Protein AF-A0A7W4Z0U2-F1 (afdb_monomer)

Solvent-accessible surface area (backbone atoms only — not comparable to full-atom values): 12894 Å² total; per-residue (Å²): 140,82,88,82,88,81,85,85,82,91,82,83,90,83,85,87,86,86,86,85,90,79,89,82,87,83,89,81,83,83,82,85,80,88,77,91,76,93,74,90,81,86,89,73,85,78,77,80,67,80,80,73,76,71,69,75,75,52,52,87,56,80,33,66,82,53,43,54,68,68,53,54,27,62,58,46,75,38,64,65,77,44,76,51,72,42,37,60,92,40,91,39,90,46,92,86,80,55,75,50,90,31,64,28,36,34,33,39,37,29,22,90,83,59,28,33,42,39,41,38,36,47,59,56,79,37,52,68,72,54,40,50,50,51,46,72,63,55,47,82,94,32,48,79,49,94,73,88,62,89,83,44,81,33,68,40,33,27,38,38,72,49,89,65,29,20,37,39,38,38,40,34,22,43,79,41,41,40,37,36,29,35,33,34,35,62,29,74,65,85,55,64,69,51,36,45,56,41,39,51,46,50,50,56,26,42,63,94

Mean predicted aligned error: 14.4 Å

Structure (mmCIF, N/CA/C/O backbone):
data_AF-A0A7W4Z0U2-F1
#
_entry.id   AF-A0A7W4Z0U2-F1
#
loop_
_atom_site.group_PDB
_atom_site.id
_atom_site.type_symbol
_atom_site.label_atom_id
_atom_site.label_alt_id
_atom_site.label_comp_id
_atom_site.label_asym_id
_atom_site.label_entity_id
_atom_site.label_seq_id
_atom_site.pdbx_PDB_ins_code
_atom_site.Cartn_x
_atom_site.Cartn_y
_atom_site.Cartn_z
_atom_site.occupancy
_atom_site.B_iso_or_equiv
_atom_site.auth_seq_id
_atom_site.auth_comp_id
_atom_site.auth_asym_id
_atom_site.auth_atom_id
_atom_site.pdbx_PDB_model_num
ATOM 1 N N . MET A 1 1 ? 42.155 4.904 -16.611 1.00 52.50 1 MET A N 1
ATOM 2 C CA . MET A 1 1 ? 43.318 4.941 -15.689 1.00 52.50 1 MET A CA 1
ATOM 3 C C . MET A 1 1 ? 42.875 5.775 -14.490 1.00 52.50 1 MET A C 1
ATOM 5 O O . MET A 1 1 ? 42.468 6.894 -14.726 1.00 52.50 1 MET A O 1
ATOM 9 N N . LEU A 1 2 ? 42.777 5.330 -13.238 1.00 44.62 2 LEU A N 1
ATOM 10 C CA . LEU A 1 2 ? 43.423 4.241 -12.516 1.00 44.62 2 LEU A CA 1
ATOM 11 C C . LEU A 1 2 ? 42.421 3.436 -11.671 1.00 44.62 2 LEU A C 1
ATOM 13 O O . LEU A 1 2 ? 41.470 3.971 -11.112 1.00 44.62 2 LEU A O 1
ATOM 17 N N . SER A 1 3 ? 42.730 2.147 -11.571 1.00 52.19 3 SER A N 1
ATOM 18 C CA . SER A 1 3 ? 42.162 1.140 -10.679 1.00 52.19 3 SER A CA 1
ATOM 19 C C . SER A 1 3 ? 42.485 1.426 -9.209 1.00 52.19 3 SER A C 1
ATOM 21 O O . SER A 1 3 ? 43.617 1.805 -8.897 1.00 52.19 3 SER A O 1
ATOM 23 N N . ARG A 1 4 ? 41.532 1.163 -8.306 1.00 59.16 4 ARG A N 1
ATOM 24 C CA . ARG A 1 4 ? 41.823 0.811 -6.908 1.00 59.16 4 ARG A CA 1
ATOM 25 C C . ARG A 1 4 ? 40.904 -0.311 -6.437 1.00 59.16 4 ARG A C 1
ATOM 27 O O . ARG A 1 4 ? 39.874 -0.084 -5.815 1.00 59.16 4 ARG A O 1
ATOM 34 N N . SER A 1 5 ? 41.340 -1.531 -6.723 1.00 53.88 5 SER A N 1
ATOM 35 C CA . SER A 1 5 ? 40.927 -2.748 -6.033 1.00 53.88 5 SER A CA 1
ATOM 36 C C . SER A 1 5 ? 41.282 -2.660 -4.545 1.00 53.88 5 SER A C 1
ATOM 38 O O . SER A 1 5 ? 42.436 -2.408 -4.195 1.00 53.88 5 SER A O 1
ATOM 40 N N . ARG A 1 6 ? 40.315 -2.924 -3.664 1.00 66.06 6 ARG A N 1
ATOM 41 C CA . ARG A 1 6 ? 40.573 -3.322 -2.275 1.00 66.06 6 ARG A CA 1
ATOM 42 C C . ARG A 1 6 ? 39.799 -4.601 -1.994 1.00 66.06 6 ARG A C 1
ATOM 44 O O . ARG A 1 6 ? 38.577 -4.598 -1.944 1.00 66.06 6 ARG A O 1
ATOM 51 N N . ALA A 1 7 ? 40.556 -5.683 -1.888 1.00 55.16 7 ALA A N 1
ATOM 52 C CA . ALA A 1 7 ? 40.118 -6.971 -1.384 1.00 55.16 7 ALA A CA 1
ATOM 53 C C . ALA A 1 7 ? 40.405 -7.069 0.122 1.00 55.16 7 ALA A C 1
ATOM 55 O O . ALA A 1 7 ? 41.247 -6.317 0.621 1.00 55.16 7 ALA A O 1
ATOM 56 N N . LEU A 1 8 ? 39.782 -8.087 0.734 1.00 54.69 8 LEU A N 1
ATOM 57 C CA . LEU A 1 8 ? 40.028 -8.757 2.030 1.00 54.69 8 LEU A CA 1
ATOM 58 C C . LEU A 1 8 ? 38.928 -8.521 3.085 1.00 54.69 8 LEU A C 1
ATOM 60 O O . LEU A 1 8 ? 38.406 -7.410 3.141 1.00 54.69 8 LEU A O 1
ATOM 64 N N . PRO A 1 9 ? 38.669 -9.477 4.009 1.00 52.56 9 PRO A N 1
ATOM 65 C CA . PRO A 1 9 ? 39.023 -10.907 4.042 1.00 52.56 9 PRO A CA 1
ATOM 66 C C . PRO A 1 9 ? 37.840 -11.848 4.386 1.00 52.56 9 PRO A C 1
ATOM 68 O O . PRO A 1 9 ? 36.753 -11.430 4.771 1.00 52.56 9 PRO A O 1
ATOM 71 N N . ALA A 1 10 ? 38.105 -13.151 4.249 1.00 49.03 10 ALA A N 1
ATOM 72 C CA . ALA A 1 10 ? 37.271 -14.269 4.678 1.00 49.03 10 ALA A CA 1
ATOM 73 C C . ALA A 1 10 ? 37.090 -14.333 6.209 1.00 49.03 10 ALA A C 1
ATOM 75 O O . ALA A 1 10 ? 38.054 -14.139 6.949 1.00 49.03 10 ALA A O 1
ATOM 76 N N . ALA A 1 11 ? 35.886 -14.693 6.667 1.00 48.44 11 ALA A N 1
ATOM 77 C CA . ALA A 1 11 ? 35.600 -15.102 8.045 1.00 48.44 11 ALA A CA 1
ATOM 78 C C . ALA A 1 11 ? 34.578 -16.260 8.016 1.00 48.44 11 ALA A C 1
ATOM 80 O O . ALA A 1 11 ? 33.528 -16.126 7.400 1.00 48.44 11 ALA A O 1
ATOM 81 N N . VAL A 1 12 ? 34.995 -17.488 8.343 1.00 54.25 12 VAL A N 1
ATOM 82 C CA . VAL A 1 12 ? 34.953 -18.174 9.658 1.00 54.25 12 VAL A CA 1
ATOM 83 C C . VAL A 1 12 ? 33.708 -19.065 9.797 1.00 54.25 12 VAL A C 1
ATOM 85 O O . VAL A 1 12 ? 32.573 -18.621 9.681 1.00 54.25 12 VAL A O 1
ATOM 88 N N . LEU A 1 13 ? 33.996 -20.351 10.036 1.00 50.78 13 LEU A N 1
ATOM 89 C CA . LEU A 1 13 ? 33.094 -21.458 10.349 1.00 50.78 13 LEU A CA 1
ATOM 90 C C . LEU A 1 13 ? 32.162 -21.153 11.534 1.00 50.78 13 LEU A C 1
ATOM 92 O O . LEU A 1 13 ? 32.636 -20.692 12.570 1.00 50.78 13 LEU A O 1
ATOM 96 N N . MET A 1 14 ? 30.909 -21.613 11.459 1.00 51.25 14 MET A N 1
ATOM 97 C CA . MET A 1 14 ? 30.154 -22.021 12.648 1.00 51.25 14 MET A CA 1
ATOM 98 C C . MET A 1 14 ? 29.388 -23.322 12.415 1.00 51.25 14 MET A C 1
ATOM 100 O O . MET A 1 14 ? 28.874 -23.600 11.334 1.00 51.25 14 MET A O 1
ATOM 104 N N . ALA A 1 15 ? 29.426 -24.135 13.464 1.00 52.28 15 ALA A N 1
ATOM 105 C CA . ALA A 1 15 ? 29.089 -25.541 13.532 1.00 52.28 15 ALA A CA 1
ATOM 106 C C . ALA A 1 15 ? 27.576 -25.800 13.537 1.00 52.28 15 ALA A C 1
ATOM 108 O O . ALA A 1 15 ? 26.823 -25.131 14.240 1.00 52.28 15 ALA A O 1
ATOM 109 N N . ALA A 1 16 ? 27.158 -26.836 12.809 1.00 56.88 16 ALA A N 1
ATOM 110 C CA . ALA A 1 16 ? 25.818 -27.400 12.881 1.00 56.88 16 ALA A CA 1
ATOM 111 C C . ALA A 1 16 ? 25.773 -28.498 13.958 1.00 56.88 16 ALA A C 1
ATOM 113 O O . ALA A 1 16 ? 26.435 -29.528 13.829 1.00 56.88 16 ALA A O 1
ATOM 114 N N . LEU A 1 17 ? 24.979 -28.278 15.007 1.00 60.72 17 LEU A N 1
ATOM 115 C CA . LEU A 1 17 ? 24.538 -29.308 15.946 1.00 60.72 17 LEU A CA 1
ATOM 116 C C . LEU A 1 17 ? 23.137 -29.764 15.525 1.00 60.72 17 LEU A C 1
ATOM 118 O O . LEU A 1 17 ? 22.175 -29.004 15.594 1.00 60.72 17 LEU A O 1
ATOM 122 N N . LEU A 1 18 ? 23.053 -31.008 15.057 1.00 62.78 18 LEU A N 1
ATOM 123 C CA . LEU A 1 18 ? 21.820 -31.737 14.777 1.00 62.78 18 LEU A CA 1
ATOM 124 C C . LEU A 1 18 ? 21.438 -32.551 16.014 1.00 62.78 18 LEU A C 1
ATOM 126 O O . LEU A 1 18 ? 22.236 -33.354 16.493 1.00 62.78 18 LEU A O 1
ATOM 130 N N . GLY A 1 19 ? 20.204 -32.390 16.484 1.00 55.12 19 GLY A N 1
ATOM 131 C CA . GLY A 1 19 ? 19.614 -33.291 17.467 1.00 55.12 19 GLY A CA 1
ATOM 132 C C . GLY A 1 19 ? 18.323 -32.740 18.054 1.00 55.12 19 GLY A C 1
ATOM 133 O O . GLY A 1 19 ? 18.366 -31.833 18.873 1.00 55.12 19 GLY A O 1
ATOM 134 N N . LEU A 1 20 ? 17.184 -33.272 17.610 1.00 57.00 20 LEU A N 1
ATOM 135 C CA . LEU A 1 20 ? 16.266 -34.098 18.407 1.00 57.00 20 LEU A CA 1
ATOM 136 C C . LEU A 1 20 ? 14.918 -34.200 17.673 1.00 57.00 20 LEU A C 1
ATOM 138 O O . LEU A 1 20 ? 14.129 -33.263 17.614 1.00 57.00 20 LEU A O 1
ATOM 142 N N . SER A 1 21 ? 14.670 -35.382 17.119 1.00 57.31 21 SER A N 1
ATOM 143 C CA . SER A 1 21 ? 13.367 -35.873 16.682 1.00 57.31 21 SER A CA 1
ATOM 144 C C . SER A 1 21 ? 12.620 -36.443 17.892 1.00 57.31 21 SER A C 1
ATOM 146 O O . SER A 1 21 ? 13.056 -37.453 18.447 1.00 57.31 21 SER A O 1
ATOM 148 N N . GLY A 1 22 ? 11.510 -35.826 18.292 1.00 55.88 22 GLY A N 1
ATOM 149 C CA . GLY A 1 22 ? 10.580 -36.374 19.280 1.00 55.88 22 GLY A CA 1
ATOM 150 C C . GLY A 1 22 ? 9.166 -36.388 18.711 1.00 55.88 22 GLY A C 1
ATOM 151 O O . GLY A 1 22 ? 8.523 -35.347 18.660 1.00 55.88 22 GLY A O 1
ATOM 152 N N . CYS A 1 23 ? 8.707 -37.556 18.254 1.00 66.19 23 CYS A N 1
ATOM 153 C CA . CYS A 1 23 ? 7.291 -37.831 18.012 1.00 66.19 23 CYS A CA 1
ATOM 154 C C . CYS A 1 23 ? 6.680 -38.284 19.341 1.00 66.19 23 CYS A C 1
ATOM 156 O O . CYS A 1 23 ? 7.064 -39.332 19.858 1.00 66.19 23 CYS A O 1
ATOM 158 N N . GLY A 1 24 ? 5.785 -37.470 19.895 1.00 55.59 24 GLY A N 1
ATOM 159 C CA . GLY A 1 24 ? 4.863 -37.864 20.955 1.00 55.59 24 GLY A CA 1
ATOM 160 C C . GLY A 1 24 ? 3.491 -38.053 20.329 1.00 55.59 24 GLY A C 1
ATOM 161 O O . GLY A 1 24 ? 2.866 -37.078 19.920 1.00 55.59 24 GLY A O 1
ATOM 162 N N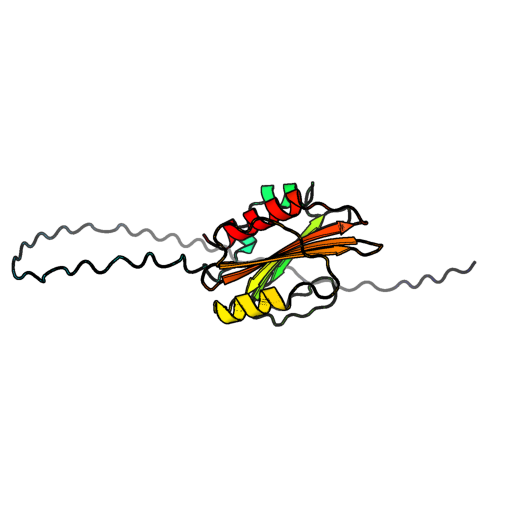 . ASP A 1 25 ? 3.114 -39.316 20.183 1.00 60.91 25 ASP A N 1
ATOM 163 C CA . ASP A 1 25 ? 1.797 -39.807 19.796 1.00 60.91 25 ASP A CA 1
ATOM 164 C C . ASP A 1 25 ? 0.977 -39.878 21.090 1.00 60.91 25 ASP A C 1
ATOM 166 O O . ASP A 1 25 ? 1.393 -40.586 22.004 1.00 60.91 25 ASP A O 1
ATOM 170 N N . ASP A 1 26 ? -0.128 -39.142 21.203 1.00 57.25 26 ASP A N 1
ATOM 171 C CA . ASP A 1 26 ? -1.118 -39.431 22.241 1.00 57.25 26 ASP A CA 1
ATOM 172 C C . ASP A 1 26 ? -2.532 -39.245 21.691 1.00 57.25 26 ASP A C 1
ATOM 174 O O . ASP A 1 26 ? -2.966 -38.176 21.254 1.00 57.25 26 ASP A O 1
ATOM 178 N N . THR A 1 27 ? -3.187 -40.397 21.666 1.00 57.00 27 THR A N 1
ATOM 179 C CA . THR A 1 27 ? -4.564 -40.683 21.307 1.00 57.00 27 THR A CA 1
ATOM 180 C C . THR A 1 27 ? -5.431 -40.409 22.526 1.00 57.00 27 THR A C 1
ATOM 182 O O . THR A 1 27 ? -5.180 -40.998 23.569 1.00 57.00 27 THR A O 1
ATOM 185 N N . ASP A 1 28 ? -6.494 -39.619 22.380 1.00 51.75 28 ASP A N 1
ATOM 186 C CA . ASP A 1 28 ? -7.630 -39.697 23.300 1.00 51.75 28 ASP A CA 1
ATOM 187 C C . ASP A 1 28 ? -8.948 -39.455 22.552 1.00 51.75 28 ASP A C 1
ATOM 189 O O . ASP A 1 28 ? -9.202 -38.394 21.975 1.00 51.75 28 ASP A O 1
ATOM 193 N N . GLU A 1 29 ? -9.777 -40.500 22.541 1.00 61.41 29 GLU A N 1
ATOM 194 C CA . GLU A 1 29 ? -11.162 -40.489 22.078 1.00 61.41 29 GLU A CA 1
ATOM 195 C C . GLU A 1 29 ? -12.043 -39.645 23.016 1.00 61.41 29 GLU A C 1
ATOM 197 O O . GLU A 1 29 ? -12.032 -39.853 24.234 1.00 61.41 29 GLU A O 1
ATOM 202 N N . PRO A 1 30 ? -12.917 -38.768 22.494 1.00 56.81 30 PRO A N 1
ATOM 203 C CA . PRO A 1 30 ? -13.964 -38.178 23.309 1.00 56.81 30 PRO A CA 1
ATOM 204 C C . PRO A 1 30 ? -15.084 -39.198 23.567 1.00 56.81 30 PRO A C 1
ATOM 206 O O . PRO A 1 30 ? -15.867 -39.557 22.684 1.00 56.81 30 PRO A O 1
ATOM 209 N N . THR A 1 31 ? -15.202 -39.617 24.829 1.00 49.59 31 THR A N 1
ATOM 210 C CA . THR A 1 31 ? -16.376 -40.331 25.344 1.00 49.59 31 THR A CA 1
ATOM 211 C C . THR A 1 31 ? -17.605 -39.428 25.233 1.00 49.59 31 THR A C 1
ATOM 213 O O . THR A 1 31 ? -17.694 -38.376 25.865 1.00 49.59 31 THR A O 1
ATOM 216 N N . THR A 1 32 ? -18.567 -39.853 24.415 1.00 51.41 32 THR A N 1
ATOM 217 C CA . THR A 1 32 ? -19.867 -39.198 24.261 1.00 51.41 32 THR A CA 1
ATOM 218 C C . THR A 1 32 ? -20.795 -39.666 25.380 1.00 51.41 32 THR A C 1
ATOM 220 O O . THR A 1 32 ? -21.313 -40.780 25.328 1.00 51.41 32 THR A O 1
ATOM 223 N N . THR A 1 33 ? -21.033 -38.817 26.379 1.00 50.28 33 THR A N 1
ATOM 224 C CA . THR A 1 33 ? -22.094 -39.037 27.372 1.00 50.28 33 THR A CA 1
ATOM 225 C C . THR A 1 33 ? -23.274 -38.137 27.033 1.00 50.28 33 THR A C 1
ATOM 227 O O . THR A 1 33 ? -23.248 -36.931 27.271 1.00 50.28 33 THR A O 1
ATOM 230 N N . ALA A 1 34 ? -24.313 -38.741 26.460 1.00 56.03 34 ALA A N 1
ATOM 231 C CA . ALA A 1 34 ? -25.637 -38.148 26.379 1.00 56.03 34 ALA A CA 1
ATOM 232 C C . ALA A 1 34 ? -26.224 -38.028 27.793 1.00 56.03 34 ALA A C 1
ATOM 234 O O . ALA A 1 34 ? -26.225 -38.998 28.551 1.00 56.03 34 ALA A O 1
ATOM 235 N N . SER A 1 35 ? -26.745 -36.851 28.131 1.00 54.34 35 SER A N 1
ATOM 236 C CA . SER A 1 35 ? -27.618 -36.675 29.287 1.00 54.34 35 SER A CA 1
ATOM 237 C C . SER A 1 35 ? -28.743 -35.722 28.906 1.00 54.34 35 SER A C 1
ATOM 239 O O . SER A 1 35 ? -28.573 -34.505 28.880 1.00 54.34 35 SER A O 1
ATOM 241 N N . ASP A 1 36 ? -29.897 -36.312 28.605 1.00 50.38 36 ASP A N 1
ATOM 242 C CA . ASP A 1 36 ? -31.184 -35.632 28.589 1.00 50.38 36 ASP A CA 1
ATOM 243 C C . ASP A 1 36 ? -31.502 -35.087 29.988 1.00 50.38 36 ASP A C 1
ATOM 245 O O . ASP A 1 36 ? -31.435 -35.799 30.994 1.00 50.38 36 ASP A O 1
ATOM 249 N N . SER A 1 37 ? -31.895 -33.819 30.062 1.00 54.47 37 SER A N 1
ATOM 250 C CA . SER A 1 37 ? -32.723 -33.305 31.153 1.00 54.47 37 SER A CA 1
ATOM 251 C C . SER A 1 37 ? -33.544 -32.128 30.659 1.00 54.47 37 SER A C 1
ATOM 253 O O . SER A 1 37 ? -33.062 -31.010 30.497 1.00 54.47 37 SER A O 1
ATOM 255 N N . ALA A 1 38 ? -34.818 -32.423 30.422 1.00 52.59 38 ALA A N 1
ATOM 256 C CA . ALA A 1 38 ? -35.867 -31.439 30.276 1.00 52.59 38 ALA A CA 1
ATOM 257 C C . ALA A 1 38 ? -36.090 -30.725 31.618 1.00 52.59 38 ALA A C 1
ATOM 259 O O . ALA A 1 38 ? -36.420 -31.350 32.624 1.00 52.59 38 ALA A O 1
ATOM 260 N N . GLY A 1 39 ? -35.952 -29.403 31.603 1.00 43.56 39 GLY A N 1
ATOM 261 C CA . GLY A 1 39 ? -36.374 -28.511 32.673 1.00 43.56 39 GLY A CA 1
ATOM 262 C C . GLY A 1 39 ? -36.910 -27.229 32.054 1.00 43.56 39 GLY A C 1
ATOM 263 O O . GLY A 1 39 ? -36.143 -26.350 31.679 1.00 43.56 39 GLY A O 1
ATOM 264 N N . ALA A 1 40 ? -38.229 -27.145 31.898 1.00 52.41 40 ALA A N 1
ATOM 265 C CA . ALA A 1 40 ? -38.905 -25.882 31.638 1.00 52.41 40 ALA A CA 1
ATOM 266 C C . ALA A 1 40 ? -38.753 -24.974 32.864 1.00 52.41 40 ALA A C 1
ATOM 268 O O . ALA A 1 40 ? -38.885 -25.485 33.976 1.00 52.41 40 ALA A O 1
ATOM 269 N N . THR A 1 41 ? -38.521 -23.670 32.665 1.00 50.00 41 THR A N 1
ATOM 270 C CA . THR A 1 41 ? -39.189 -22.537 33.348 1.00 50.00 41 THR A CA 1
ATOM 271 C C . THR A 1 41 ? -38.560 -21.198 32.903 1.00 50.00 41 THR A C 1
ATOM 273 O O . THR A 1 41 ? -37.343 -21.058 32.860 1.00 50.00 41 THR A O 1
ATOM 276 N N . ASP A 1 42 ? -39.451 -20.248 32.605 1.00 43.72 42 ASP A N 1
ATOM 277 C CA . ASP A 1 42 ? -39.317 -18.788 32.475 1.00 43.72 42 ASP A CA 1
ATOM 278 C C . ASP A 1 42 ? -38.695 -18.127 31.225 1.00 43.72 42 ASP A C 1
ATOM 280 O O . ASP A 1 42 ? -37.503 -18.171 30.934 1.00 43.72 42 ASP A O 1
ATOM 284 N N . SER A 1 43 ? -39.580 -17.406 30.526 1.00 55.16 43 SER A N 1
ATOM 285 C CA . SER A 1 43 ? -39.319 -16.462 29.439 1.00 55.16 43 SER A CA 1
ATOM 286 C C . SER A 1 43 ? -38.564 -15.213 29.904 1.00 55.16 43 SER A C 1
ATOM 288 O O . SER A 1 43 ? -38.997 -14.554 30.851 1.00 55.16 43 SER A O 1
ATOM 290 N N . PRO A 1 44 ? -37.600 -14.734 29.103 1.00 47.72 44 PRO A N 1
ATOM 291 C CA . PRO A 1 44 ? -37.364 -13.314 28.933 1.00 47.72 44 PRO A CA 1
ATOM 292 C C . PRO A 1 44 ? -37.816 -12.873 27.537 1.00 47.72 44 PRO A C 1
ATOM 294 O O . PRO A 1 44 ? -37.493 -13.481 26.518 1.00 47.72 44 PRO A O 1
ATOM 297 N N . THR A 1 45 ? -38.574 -11.782 27.500 1.00 50.16 45 THR A N 1
ATOM 298 C CA . THR A 1 45 ? -38.901 -11.018 26.297 1.00 50.16 45 THR A CA 1
ATOM 299 C C . THR A 1 45 ? -37.607 -10.692 25.551 1.00 50.16 45 THR A C 1
ATOM 301 O O . THR A 1 45 ? -36.826 -9.847 25.990 1.00 50.16 45 THR A O 1
ATOM 304 N N . ALA A 1 46 ? -37.354 -11.381 24.439 1.00 50.88 46 ALA A N 1
ATOM 305 C CA . ALA A 1 46 ? -36.224 -11.092 23.574 1.00 50.88 46 ALA A CA 1
ATOM 306 C C . ALA A 1 46 ? -36.491 -9.767 22.849 1.00 50.88 46 ALA A C 1
ATOM 308 O O . ALA A 1 46 ? -37.108 -9.735 21.785 1.00 50.88 46 ALA A O 1
ATOM 309 N N . SER A 1 47 ? -36.034 -8.660 23.436 1.00 47.94 47 SER A N 1
ATOM 310 C CA . SER A 1 47 ? -35.726 -7.459 22.665 1.00 47.94 47 SER A CA 1
ATOM 311 C C . SER A 1 47 ? -34.647 -7.840 21.665 1.00 47.94 47 SER A C 1
ATOM 313 O O . SER A 1 47 ? -33.481 -8.003 22.021 1.00 47.94 47 SER A O 1
ATOM 315 N N . THR A 1 48 ? -35.042 -8.023 20.410 1.00 49.16 48 THR A N 1
ATOM 316 C CA . THR A 1 48 ? -34.111 -8.126 19.292 1.00 49.16 48 THR A CA 1
ATOM 317 C C . THR A 1 48 ? -33.541 -6.730 19.064 1.00 49.16 48 THR A C 1
ATOM 319 O O . THR A 1 48 ? -34.047 -5.958 18.253 1.00 49.16 48 THR A O 1
ATOM 322 N N . SER A 1 49 ? -32.523 -6.364 19.845 1.00 50.09 49 SER A N 1
ATOM 323 C CA . SER A 1 49 ? -31.628 -5.278 19.457 1.00 50.09 49 SER A CA 1
ATOM 324 C C . SER A 1 49 ? -31.123 -5.589 18.045 1.00 50.09 49 SER A C 1
ATOM 326 O O . SER A 1 49 ? -30.871 -6.765 17.757 1.00 50.09 49 SER A O 1
ATOM 328 N N . PRO A 1 50 ? -31.011 -4.597 17.145 1.00 50.47 50 PRO A N 1
ATOM 329 C CA . PRO A 1 50 ? -30.401 -4.836 15.847 1.00 50.47 50 PRO A CA 1
ATOM 330 C C . PRO A 1 50 ? -29.037 -5.464 16.109 1.00 50.47 50 PRO A C 1
ATOM 332 O O . PRO A 1 50 ? -28.253 -4.913 16.881 1.00 50.47 50 PRO A O 1
ATOM 335 N N . SER A 1 51 ? -28.796 -6.647 15.540 1.00 43.06 51 SER A N 1
ATOM 336 C CA . SER A 1 51 ? -27.454 -7.206 15.488 1.00 43.06 51 SER A CA 1
ATOM 337 C C . SER A 1 51 ? -26.575 -6.131 14.874 1.00 43.06 51 SER A C 1
ATOM 339 O O . SER A 1 51 ? -26.665 -5.860 13.678 1.00 43.06 51 SER A O 1
ATOM 341 N N . GLU A 1 52 ? -25.777 -5.476 15.712 1.00 48.91 52 GLU A N 1
ATOM 342 C CA . GLU A 1 52 ? -24.601 -4.767 15.262 1.00 48.91 52 GLU A CA 1
ATOM 343 C C . GLU A 1 52 ? -23.786 -5.834 14.545 1.00 48.91 52 GLU A C 1
ATOM 345 O O . GLU A 1 52 ? -23.214 -6.728 15.170 1.00 48.91 52 GLU A O 1
ATOM 350 N N . THR A 1 53 ? -23.848 -5.829 13.214 1.00 44.97 53 THR A N 1
ATOM 351 C CA . THR A 1 53 ? -22.894 -6.551 12.389 1.00 44.97 53 THR A CA 1
ATOM 352 C C . THR A 1 53 ? -21.552 -5.959 12.769 1.00 44.97 53 THR A C 1
ATOM 354 O O . THR A 1 53 ? -21.185 -4.897 12.269 1.00 44.97 53 THR A O 1
ATOM 357 N N . ALA A 1 54 ? -20.891 -6.578 13.749 1.00 51.59 54 ALA A N 1
ATOM 358 C CA . ALA A 1 54 ? -19.568 -6.187 14.177 1.00 51.59 54 ALA A CA 1
ATOM 359 C C . ALA A 1 54 ? -18.730 -6.125 12.905 1.00 51.59 54 ALA A C 1
ATOM 361 O O . ALA A 1 54 ? -18.639 -7.114 12.171 1.00 51.59 54 ALA A O 1
ATOM 362 N N . ALA A 1 55 ? -18.215 -4.933 12.598 1.00 53.97 55 ALA A N 1
ATOM 363 C CA . ALA A 1 55 ? -17.260 -4.788 11.518 1.00 53.97 55 ALA A CA 1
ATOM 364 C C . ALA A 1 55 ? -16.167 -5.841 11.752 1.00 53.97 55 ALA A C 1
ATOM 366 O O . ALA A 1 55 ? -15.788 -6.040 12.913 1.00 53.97 55 ALA A O 1
ATOM 367 N N . PRO A 1 56 ? -15.725 -6.563 10.709 1.00 50.16 56 PRO A N 1
ATOM 368 C CA . PRO A 1 56 ? -14.709 -7.591 10.870 1.00 50.16 56 PRO A CA 1
ATOM 369 C C . PRO A 1 56 ? -13.529 -6.965 11.613 1.00 50.16 56 PRO A C 1
ATOM 371 O O . PRO A 1 56 ? -12.908 -6.025 11.117 1.00 50.16 56 PRO A O 1
ATOM 374 N N . SER A 1 57 ? -13.282 -7.415 12.847 1.00 55.41 57 SER A N 1
ATOM 375 C CA . SER A 1 57 ? -12.118 -6.963 13.594 1.00 55.41 57 SER A CA 1
ATOM 376 C C . SER A 1 57 ? -10.932 -7.530 12.842 1.00 55.41 57 SER A C 1
ATOM 378 O O . SER A 1 57 ? -10.736 -8.746 12.861 1.00 55.41 57 SER A O 1
ATOM 380 N N . SER A 1 58 ? -10.206 -6.674 12.130 1.00 58.97 58 SER A N 1
ATOM 381 C CA . SER A 1 58 ? -9.030 -7.092 11.375 1.00 58.97 58 SER A CA 1
ATOM 382 C C . SER A 1 58 ? -8.168 -7.936 12.297 1.00 58.97 58 SER A C 1
ATOM 384 O O . SER A 1 58 ? -7.819 -7.488 13.395 1.00 58.97 58 SER A O 1
ATOM 386 N N . ALA A 1 59 ? -7.894 -9.180 11.910 1.00 60.69 59 ALA A N 1
ATOM 387 C CA . ALA A 1 59 ? -7.014 -10.032 12.678 1.00 60.69 59 ALA A CA 1
ATOM 388 C C . ALA A 1 59 ? -5.646 -9.346 12.649 1.00 60.69 59 ALA A C 1
ATOM 390 O O . ALA A 1 59 ? -4.933 -9.439 11.653 1.00 60.69 59 ALA A O 1
ATOM 391 N N . ARG A 1 60 ? -5.307 -8.597 13.711 1.00 69.94 60 ARG A N 1
ATOM 392 C CA . ARG A 1 60 ? -4.042 -7.857 13.903 1.00 69.94 60 ARG A CA 1
ATOM 393 C C . ARG A 1 60 ? -2.886 -8.834 14.074 1.00 69.94 60 ARG A C 1
ATOM 395 O O . ARG A 1 60 ? -2.283 -8.975 15.133 1.00 69.94 60 ARG A O 1
ATOM 402 N N . THR A 1 61 ? -2.685 -9.589 13.021 1.00 75.88 61 THR A N 1
ATOM 403 C CA . THR A 1 61 ? -1.895 -10.792 12.898 1.00 75.88 61 THR A CA 1
ATOM 404 C C . THR A 1 61 ? -1.019 -10.627 11.665 1.00 75.88 61 THR A C 1
ATOM 406 O O . THR A 1 61 ? -1.083 -9.617 10.960 1.00 75.88 61 THR A O 1
ATOM 409 N N . ASP A 1 62 ? -0.172 -11.614 11.416 1.00 83.31 62 ASP A N 1
ATOM 410 C CA . ASP A 1 62 ? 0.735 -11.622 10.277 1.00 83.31 62 ASP A CA 1
ATOM 411 C C . ASP A 1 62 ? -0.025 -11.817 8.947 1.00 83.31 62 ASP A C 1
ATOM 413 O O . ASP A 1 62 ? -0.087 -12.912 8.384 1.00 83.31 62 ASP A O 1
ATOM 417 N N . PHE A 1 63 ? -0.635 -10.740 8.443 1.00 90.94 63 PHE A N 1
ATOM 418 C CA . PHE A 1 63 ? -1.405 -10.745 7.195 1.00 90.94 63 PHE A CA 1
ATOM 419 C C . PHE A 1 63 ? -0.523 -10.998 5.961 1.00 90.94 63 PHE A C 1
ATOM 421 O O . PHE A 1 63 ? -1.018 -11.407 4.911 1.00 90.94 63 PHE A O 1
ATOM 428 N N . CYS A 1 64 ? 0.793 -10.800 6.073 1.00 94.25 64 CYS A N 1
ATOM 429 C CA . CYS A 1 64 ? 1.730 -11.004 4.974 1.00 94.25 64 CYS A CA 1
ATOM 430 C C . CYS A 1 64 ? 1.761 -12.465 4.512 1.00 94.25 64 CYS A C 1
ATOM 432 O O . CYS A 1 64 ? 1.850 -12.727 3.311 1.00 94.25 64 CYS A O 1
ATOM 434 N N . ALA A 1 65 ? 1.599 -13.414 5.441 1.00 94.00 65 ALA A N 1
ATOM 435 C CA . ALA A 1 65 ? 1.468 -14.835 5.123 1.00 94.00 65 ALA A CA 1
ATOM 436 C C . ALA A 1 65 ? 0.176 -15.168 4.351 1.00 94.00 65 ALA A C 1
ATOM 438 O O . ALA A 1 65 ? 0.131 -16.173 3.637 1.00 94.00 65 ALA A O 1
ATOM 439 N N . GLN A 1 66 ? -0.847 -14.315 4.462 1.00 95.50 66 GLN A N 1
ATOM 440 C CA . GLN A 1 66 ? -2.148 -14.494 3.818 1.00 95.50 66 GLN A CA 1
ATOM 441 C C . GLN A 1 66 ? -2.205 -13.914 2.403 1.00 95.50 66 GLN A C 1
ATOM 443 O O . GLN A 1 66 ? -3.132 -14.221 1.653 1.00 95.50 66 GLN A O 1
ATOM 448 N N . ILE A 1 67 ? -1.211 -13.118 1.990 1.00 96.81 67 ILE A N 1
ATOM 449 C CA . ILE A 1 67 ? -1.169 -12.564 0.635 1.00 96.81 67 ILE A CA 1
ATOM 450 C C . ILE A 1 67 ? -0.920 -13.699 -0.376 1.00 96.81 67 ILE A C 1
ATOM 452 O O . ILE A 1 67 ? 0.130 -14.355 -0.343 1.00 96.81 67 ILE A O 1
ATOM 456 N N . PRO A 1 68 ? -1.833 -13.931 -1.343 1.00 97.38 68 PRO A N 1
ATOM 457 C CA . PRO A 1 68 ? -1.667 -15.015 -2.297 1.00 97.38 68 PRO A CA 1
ATOM 458 C C . PRO A 1 68 ? -0.416 -14.827 -3.161 1.00 97.38 68 PRO A C 1
ATOM 460 O O . PRO A 1 68 ? -0.256 -13.824 -3.859 1.00 97.38 68 PRO A O 1
ATOM 463 N N . LYS A 1 69 ? 0.437 -15.856 -3.233 1.00 97.62 69 LYS A N 1
ATOM 464 C CA . LYS A 1 69 ? 1.610 -15.870 -4.131 1.00 97.62 69 LYS A CA 1
ATOM 465 C C . LYS A 1 69 ? 1.287 -15.494 -5.592 1.00 97.62 69 LYS 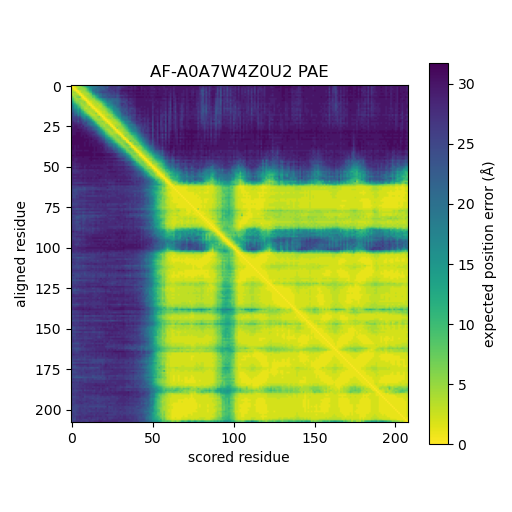A C 1
ATOM 467 O O . LYS A 1 69 ? 2.121 -14.835 -6.213 1.00 97.62 69 LYS A O 1
ATOM 472 N N . PRO A 1 70 ? 0.138 -15.890 -6.187 1.00 98.19 70 PRO A N 1
ATOM 473 C CA . PRO A 1 70 ? -0.251 -15.409 -7.513 1.00 98.19 70 PRO 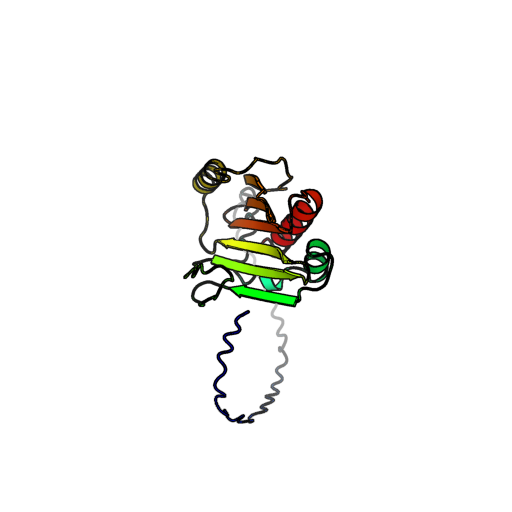A CA 1
ATOM 474 C C . PRO A 1 70 ? -0.412 -13.887 -7.598 1.00 98.19 70 PRO A C 1
ATOM 476 O O . PRO A 1 70 ? 0.020 -13.318 -8.593 1.00 98.19 70 PRO A O 1
ATOM 479 N N . ALA A 1 71 ? -0.957 -13.229 -6.570 1.00 98.31 71 ALA A N 1
ATOM 480 C CA . ALA A 1 71 ? -1.122 -11.776 -6.548 1.00 98.31 71 ALA A CA 1
ATOM 481 C C . ALA A 1 71 ? 0.236 -11.060 -6.545 1.00 98.31 71 ALA A C 1
ATOM 483 O O . ALA A 1 71 ? 0.455 -10.166 -7.361 1.00 98.31 71 ALA A O 1
ATOM 484 N N . ILE A 1 72 ? 1.186 -11.532 -5.725 1.00 98.38 72 ILE A N 1
ATOM 485 C CA . ILE A 1 72 ? 2.570 -11.023 -5.710 1.00 98.38 72 ILE A CA 1
ATOM 486 C C . ILE A 1 72 ? 3.194 -11.155 -7.104 1.00 98.38 72 ILE A C 1
ATOM 488 O O . ILE A 1 72 ? 3.730 -10.190 -7.642 1.00 98.38 72 ILE A O 1
ATOM 492 N N . ARG A 1 73 ? 3.079 -12.333 -7.736 1.00 98.00 73 ARG A N 1
ATOM 493 C CA . ARG A 1 73 ? 3.650 -12.553 -9.075 1.00 98.00 73 ARG A CA 1
ATOM 494 C C . ARG A 1 73 ? 3.019 -11.676 -10.149 1.00 98.00 73 ARG A C 1
ATOM 496 O O . ARG A 1 73 ? 3.730 -11.187 -11.023 1.00 98.00 73 ARG A O 1
ATOM 503 N N . THR A 1 74 ? 1.703 -11.484 -10.097 1.00 97.88 74 THR A N 1
ATOM 504 C CA . THR A 1 74 ? 0.983 -10.600 -11.019 1.00 97.88 74 THR A CA 1
ATOM 505 C C . THR A 1 74 ? 1.420 -9.152 -10.837 1.00 97.88 74 THR A C 1
ATOM 507 O O . THR A 1 74 ? 1.690 -8.471 -11.823 1.00 97.88 74 THR A O 1
ATOM 510 N N . ALA A 1 75 ? 1.567 -8.680 -9.599 1.00 97.69 75 ALA A N 1
ATOM 511 C CA . ALA A 1 75 ? 1.988 -7.309 -9.337 1.00 97.69 75 ALA A CA 1
ATOM 512 C C . ALA A 1 75 ? 3.455 -7.057 -9.754 1.00 97.69 75 ALA A C 1
ATOM 514 O O . ALA A 1 75 ? 3.783 -6.013 -10.323 1.00 97.69 75 ALA A O 1
ATOM 515 N N . LEU A 1 76 ? 4.317 -8.059 -9.576 1.00 97.88 76 LEU A N 1
ATOM 516 C CA . LEU A 1 76 ? 5.724 -8.025 -9.977 1.00 97.88 76 LEU A CA 1
ATOM 517 C C . LEU A 1 76 ? 5.979 -8.349 -11.459 1.00 97.88 76 LEU A C 1
ATOM 519 O O . LEU A 1 76 ? 7.107 -8.201 -11.916 1.00 97.88 76 LEU A O 1
ATOM 523 N N . TYR A 1 77 ? 4.978 -8.829 -12.210 1.00 96.69 77 TYR A N 1
ATOM 524 C CA . TYR A 1 77 ? 5.177 -9.449 -13.535 1.00 96.69 77 TYR A CA 1
ATOM 525 C C . TYR A 1 77 ? 6.269 -10.532 -13.553 1.00 96.69 77 TYR A C 1
ATOM 527 O O . TYR A 1 77 ? 6.977 -10.732 -14.541 1.00 96.69 77 TYR A O 1
ATOM 535 N N . GLY A 1 78 ? 6.394 -11.277 -12.459 1.00 95.19 78 GLY A N 1
ATOM 536 C CA . GLY A 1 78 ? 7.444 -12.272 -12.318 1.00 95.19 78 GLY A CA 1
ATOM 537 C C . GLY A 1 78 ? 7.564 -12.815 -10.906 1.00 95.19 78 GLY A C 1
ATOM 538 O O . GLY A 1 78 ? 6.737 -12.554 -10.039 1.00 95.19 78 GLY A O 1
ATOM 539 N N . ALA A 1 79 ? 8.603 -13.612 -10.679 1.00 95.81 79 ALA A N 1
ATOM 540 C CA . ALA A 1 79 ? 8.947 -14.061 -9.339 1.00 95.81 79 ALA A CA 1
ATOM 541 C C . ALA A 1 79 ? 9.671 -12.948 -8.569 1.00 95.81 79 ALA A C 1
ATOM 543 O O . ALA A 1 79 ? 10.499 -12.229 -9.136 1.00 95.81 79 ALA A O 1
ATOM 544 N N . ALA A 1 80 ? 9.392 -12.860 -7.269 1.00 96.94 80 ALA A N 1
ATOM 545 C CA . ALA A 1 80 ? 10.233 -12.110 -6.352 1.00 96.94 80 ALA A CA 1
ATOM 546 C C . ALA A 1 80 ? 11.615 -12.776 -6.275 1.00 96.94 80 ALA A C 1
ATOM 548 O O . ALA A 1 80 ? 11.715 -14.003 -6.216 1.00 96.94 80 ALA A O 1
ATOM 549 N N . ILE A 1 81 ? 12.668 -11.965 -6.302 1.00 96.56 81 ILE A N 1
ATOM 550 C CA . ILE A 1 81 ? 14.044 -12.395 -6.021 1.00 96.56 81 ILE A CA 1
ATOM 551 C C . ILE A 1 81 ? 14.483 -12.016 -4.602 1.00 96.56 81 ILE A C 1
ATOM 553 O O . ILE A 1 81 ? 15.488 -12.533 -4.124 1.00 96.56 81 ILE A O 1
ATOM 557 N N . TYR A 1 82 ? 13.723 -11.129 -3.957 1.00 93.62 82 TYR A N 1
ATOM 558 C CA . TYR A 1 82 ? 13.849 -10.760 -2.555 1.00 93.62 82 TYR A CA 1
ATOM 559 C C . TYR A 1 82 ? 12.458 -10.619 -1.949 1.00 93.62 82 TYR A C 1
ATOM 561 O O . TYR A 1 82 ? 11.555 -10.064 -2.587 1.00 93.62 82 TYR A O 1
ATOM 569 N N . ASP A 1 83 ? 12.318 -11.090 -0.720 1.00 94.62 83 ASP A N 1
ATOM 570 C CA . ASP A 1 83 ? 11.140 -10.940 0.115 1.00 94.62 83 ASP A CA 1
ATOM 571 C C . ASP A 1 83 ? 11.564 -10.652 1.555 1.00 94.62 83 ASP A C 1
ATOM 573 O O . ASP A 1 83 ? 12.555 -11.191 2.046 1.00 94.62 83 ASP A O 1
ATOM 577 N N . GLU A 1 84 ? 10.826 -9.7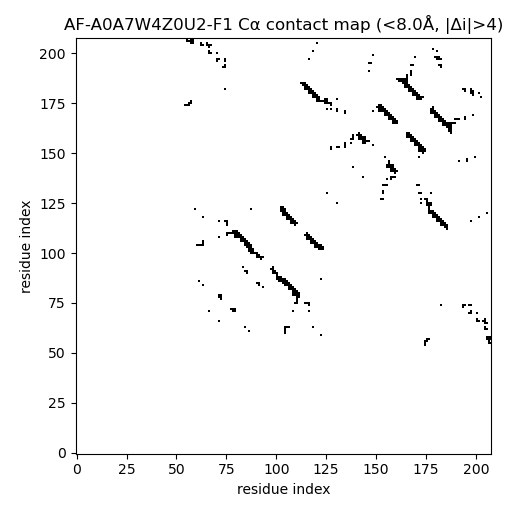66 2.207 1.00 92.69 84 GLU A N 1
ATOM 578 C CA . GLU A 1 84 ? 11.018 -9.420 3.610 1.00 92.69 84 GLU A CA 1
ATOM 579 C C . GLU A 1 84 ? 9.660 -9.177 4.267 1.00 92.69 84 GLU A C 1
ATOM 581 O O . GLU A 1 84 ? 8.715 -8.708 3.627 1.00 92.69 84 GLU A O 1
ATOM 586 N N . ALA A 1 85 ? 9.564 -9.513 5.550 1.00 91.62 85 ALA A N 1
ATOM 587 C CA . ALA A 1 85 ? 8.394 -9.261 6.374 1.00 91.62 85 ALA A CA 1
ATOM 588 C C . ALA A 1 85 ? 8.833 -8.823 7.770 1.00 91.62 85 ALA A C 1
ATOM 590 O O . ALA A 1 85 ? 9.851 -9.286 8.289 1.00 91.62 85 ALA A O 1
ATOM 591 N N . TRP A 1 86 ? 8.048 -7.944 8.378 1.00 88.75 86 TRP A N 1
ATOM 592 C CA . TRP A 1 86 ? 8.281 -7.403 9.707 1.00 88.75 86 TRP A CA 1
ATOM 593 C C . TRP A 1 86 ? 6.979 -7.304 10.492 1.00 88.75 86 TRP A C 1
ATOM 595 O O . TRP A 1 86 ? 5.876 -7.285 9.942 1.00 88.75 86 TRP A O 1
ATOM 605 N N . ALA A 1 87 ? 7.125 -7.284 11.810 1.00 86.88 87 ALA A N 1
ATOM 606 C CA . ALA A 1 87 ? 6.019 -7.296 12.750 1.00 86.88 87 ALA A CA 1
ATOM 607 C C . ALA A 1 87 ? 6.404 -6.520 14.017 1.00 86.88 87 ALA A C 1
ATOM 609 O O . ALA A 1 87 ? 7.601 -6.352 14.281 1.00 86.88 87 ALA A O 1
ATOM 610 N N . PRO A 1 88 ? 5.421 -6.122 14.845 1.00 81.75 88 PRO A N 1
ATOM 611 C CA . PRO A 1 88 ? 5.687 -5.424 16.092 1.00 81.75 88 PRO A CA 1
ATOM 612 C C . PRO A 1 88 ? 6.704 -6.139 16.981 1.00 81.75 88 PRO A C 1
ATOM 614 O O . PRO A 1 88 ? 6.583 -7.335 17.252 1.00 81.75 88 PRO A O 1
ATOM 617 N N . GLY A 1 89 ? 7.701 -5.385 17.449 1.00 76.19 89 GLY A N 1
ATOM 618 C CA . GLY A 1 89 ? 8.747 -5.887 18.343 1.00 76.19 89 GLY A CA 1
ATOM 619 C C . GLY A 1 89 ? 9.812 -6.762 17.672 1.00 76.19 89 GLY A C 1
ATOM 620 O O . GLY A 1 89 ? 10.586 -7.402 18.383 1.00 76.19 89 GLY A O 1
ATOM 621 N N . LYS A 1 90 ? 9.860 -6.814 16.335 1.00 67.12 90 LYS A N 1
ATOM 622 C CA . LYS A 1 90 ? 10.955 -7.436 15.582 1.00 67.12 90 LYS A CA 1
ATOM 623 C C . LYS A 1 90 ? 11.746 -6.373 14.828 1.00 67.12 90 LYS A C 1
ATOM 625 O O . LYS A 1 90 ? 11.153 -5.560 14.125 1.00 67.12 90 LYS A O 1
ATOM 630 N N . ASP A 1 91 ? 13.069 -6.431 14.932 1.00 60.56 91 ASP A N 1
ATOM 631 C CA . ASP A 1 91 ? 13.950 -5.610 14.103 1.00 60.56 91 ASP A CA 1
ATOM 632 C C . ASP A 1 91 ? 13.816 -6.039 12.639 1.00 60.56 91 ASP A C 1
ATOM 634 O O . ASP A 1 91 ? 13.878 -7.230 12.317 1.00 60.56 91 ASP A O 1
ATOM 638 N N . ALA A 1 92 ? 13.639 -5.068 11.748 1.00 59.41 92 ALA A N 1
ATOM 639 C CA . ALA A 1 92 ? 13.624 -5.290 10.313 1.00 59.41 92 ALA A CA 1
ATOM 640 C C . ALA A 1 92 ? 14.590 -4.328 9.632 1.00 59.41 92 ALA A C 1
ATOM 642 O O . ALA A 1 92 ? 14.505 -3.108 9.796 1.00 59.41 92 ALA A O 1
ATOM 643 N N . ASP A 1 93 ? 15.510 -4.886 8.851 1.00 59.31 93 ASP A N 1
ATOM 644 C CA . ASP A 1 93 ? 16.443 -4.113 8.038 1.00 59.31 93 ASP A CA 1
ATOM 645 C C . ASP A 1 93 ? 15.775 -3.788 6.694 1.00 59.31 93 ASP A C 1
ATOM 647 O O . ASP A 1 93 ? 16.108 -4.355 5.656 1.00 59.31 93 ASP A O 1
ATOM 651 N N . VAL A 1 94 ? 14.752 -2.924 6.733 1.00 56.75 94 VAL A N 1
ATOM 652 C CA . VAL A 1 94 ? 13.994 -2.540 5.534 1.00 56.75 94 VAL A CA 1
ATOM 653 C C . VAL A 1 94 ? 14.926 -1.790 4.585 1.00 56.75 94 VAL A C 1
ATOM 655 O O . VAL A 1 94 ? 15.501 -0.743 4.924 1.00 56.75 94 VAL A O 1
ATOM 658 N N . ARG A 1 95 ? 15.086 -2.324 3.369 1.00 49.84 95 ARG A N 1
ATOM 659 C CA . ARG A 1 95 ? 16.001 -1.777 2.357 1.00 49.84 95 ARG A CA 1
ATOM 660 C C . ARG A 1 95 ? 15.664 -0.304 2.081 1.00 49.84 95 ARG A C 1
ATOM 662 O O . ARG A 1 95 ? 14.619 0.010 1.524 1.00 49.84 95 ARG A O 1
ATOM 669 N N . GLY A 1 96 ? 16.570 0.602 2.456 1.00 49.97 96 GLY A N 1
ATOM 670 C CA . GLY A 1 96 ? 16.324 2.054 2.440 1.00 49.97 96 GLY A CA 1
ATOM 671 C C . GLY A 1 96 ? 16.650 2.767 3.756 1.00 49.97 96 GLY A C 1
ATOM 672 O O . GLY A 1 96 ? 16.554 3.990 3.812 1.00 49.97 96 GLY A O 1
ATOM 673 N N . GLY A 1 97 ? 17.080 2.035 4.792 1.00 39.44 97 GLY A N 1
ATOM 674 C CA . GLY A 1 97 ? 17.624 2.616 6.026 1.00 39.44 97 GLY A CA 1
ATOM 675 C C . GLY A 1 97 ? 16.567 3.115 7.012 1.00 39.44 97 GLY A C 1
ATOM 676 O O . GLY A 1 97 ? 16.895 3.869 7.926 1.00 39.44 97 GLY A O 1
ATOM 677 N N . VAL A 1 98 ? 15.307 2.706 6.845 1.00 42.44 98 VAL A N 1
ATOM 678 C CA . VAL A 1 98 ? 14.246 2.995 7.812 1.00 42.44 98 VAL A CA 1
ATOM 679 C C . VAL A 1 98 ? 14.156 1.818 8.778 1.00 42.44 98 VAL A C 1
ATOM 681 O O . VAL A 1 98 ? 13.496 0.823 8.498 1.00 42.44 98 VAL A O 1
ATOM 684 N N . HIS A 1 99 ? 14.830 1.936 9.922 1.00 42.91 99 HIS A N 1
ATOM 685 C CA . HIS A 1 99 ? 14.501 1.137 11.100 1.00 42.91 99 HIS A CA 1
ATOM 686 C C . HIS A 1 99 ? 13.160 1.638 11.630 1.00 42.91 99 HIS A C 1
ATOM 688 O O . HIS A 1 99 ? 13.079 2.713 12.225 1.00 42.91 99 HIS A O 1
ATOM 694 N N . ALA A 1 100 ? 12.099 0.881 11.385 1.00 48.38 100 ALA A N 1
ATOM 695 C CA . ALA A 1 100 ? 10.891 1.022 12.169 1.00 48.38 100 ALA A CA 1
ATOM 696 C C . ALA A 1 100 ? 10.989 0.013 13.316 1.00 48.38 100 ALA A C 1
ATOM 698 O O . ALA A 1 100 ? 10.809 -1.182 13.098 1.00 48.38 100 ALA A O 1
ATOM 699 N N . GLU A 1 101 ? 11.208 0.486 14.546 1.00 48.97 101 GLU A N 1
ATOM 700 C CA . GLU A 1 101 ? 10.708 -0.197 15.753 1.00 48.97 101 GLU A CA 1
ATOM 701 C C . GLU A 1 101 ? 9.170 -0.107 15.711 1.00 48.97 101 GLU A C 1
ATOM 703 O O . GLU A 1 101 ? 8.522 0.615 16.466 1.00 48.97 101 GLU A O 1
ATOM 708 N N . GLY A 1 102 ? 8.576 -0.691 14.673 1.00 54.56 102 GLY A N 1
ATOM 709 C CA . GLY A 1 102 ? 7.238 -0.346 14.238 1.00 54.56 102 GLY A CA 1
ATOM 710 C C . GLY A 1 102 ? 6.234 -1.171 15.005 1.00 54.56 102 GLY A C 1
ATOM 711 O O . GLY A 1 102 ? 6.267 -2.393 14.930 1.00 54.56 102 GLY A O 1
ATOM 712 N N . ALA A 1 103 ? 5.286 -0.524 15.676 1.00 70.44 103 ALA A N 1
ATOM 713 C CA . ALA A 1 103 ? 4.034 -1.140 16.111 1.00 70.44 103 ALA A CA 1
ATOM 714 C C . ALA A 1 103 ? 3.140 -1.502 14.898 1.00 70.44 103 ALA A C 1
ATOM 716 O O . ALA A 1 103 ? 1.943 -1.226 14.891 1.00 70.44 103 ALA A O 1
ATOM 717 N N . GLU A 1 104 ? 3.723 -2.056 13.836 1.00 85.69 104 GLU A N 1
ATOM 718 C CA . GLU A 1 104 ? 3.120 -2.252 12.523 1.00 85.69 104 GLU A CA 1
ATOM 719 C C . GLU A 1 104 ? 3.555 -3.599 11.939 1.00 85.69 104 GLU A C 1
ATOM 721 O O . GLU A 1 104 ? 4.657 -4.089 12.195 1.00 85.69 104 GLU A O 1
ATOM 726 N N . PHE A 1 105 ? 2.675 -4.189 11.139 1.00 90.81 105 PHE A N 1
ATOM 727 C CA . PHE A 1 105 ? 2.980 -5.343 10.304 1.00 90.81 105 PHE A CA 1
ATOM 728 C C . PHE A 1 105 ? 3.285 -4.861 8.893 1.00 90.81 105 PHE A C 1
ATOM 730 O O . PHE A 1 105 ? 2.621 -3.951 8.389 1.00 90.81 105 PHE A O 1
ATOM 737 N N . GLY A 1 106 ? 4.224 -5.501 8.212 1.00 92.56 106 GLY A N 1
ATOM 738 C CA . GLY A 1 106 ? 4.407 -5.223 6.801 1.00 92.56 106 GLY A CA 1
ATOM 739 C C . GLY A 1 106 ? 5.333 -6.187 6.094 1.00 92.56 106 GLY A C 1
ATOM 740 O O . GLY A 1 106 ? 5.981 -7.040 6.696 1.00 92.56 106 GLY A O 1
ATOM 741 N N . CYS A 1 107 ? 5.318 -6.074 4.778 1.00 95.56 107 CYS A N 1
ATOM 742 C CA . CYS A 1 107 ? 6.056 -6.944 3.887 1.00 95.56 107 CYS A CA 1
ATOM 743 C C . CYS A 1 107 ? 6.377 -6.234 2.582 1.00 95.56 107 CYS A C 1
ATOM 745 O O . CYS A 1 107 ? 5.641 -5.353 2.117 1.00 95.56 107 CYS A O 1
ATOM 747 N N . ALA A 1 108 ? 7.480 -6.656 1.976 1.00 97.19 108 ALA A N 1
ATOM 748 C CA . ALA A 1 108 ? 7.928 -6.181 0.685 1.00 97.19 108 ALA A CA 1
ATOM 749 C C . ALA A 1 108 ? 8.434 -7.338 -0.175 1.00 97.19 108 ALA A C 1
ATOM 751 O O . ALA A 1 108 ? 9.066 -8.276 0.309 1.00 97.19 108 ALA A O 1
ATOM 752 N N . TRP A 1 109 ? 8.181 -7.239 -1.478 1.00 98.06 109 TRP A N 1
ATOM 753 C CA . TRP A 1 109 ? 8.700 -8.164 -2.478 1.00 98.06 109 TRP A CA 1
ATOM 754 C C . TRP A 1 109 ? 9.296 -7.386 -3.635 1.00 98.06 109 TRP A C 1
ATOM 756 O O . TRP A 1 109 ? 8.681 -6.441 -4.126 1.00 98.06 109 TRP A O 1
ATOM 766 N N . THR A 1 110 ? 10.474 -7.808 -4.091 1.00 98.12 110 THR A N 1
ATOM 767 C CA . THR A 1 110 ? 11.205 -7.147 -5.179 1.00 98.12 110 THR A CA 1
ATOM 768 C C . THR A 1 110 ? 11.494 -8.126 -6.311 1.00 98.12 110 THR A C 1
ATOM 770 O O . THR A 1 110 ? 12.001 -9.228 -6.087 1.00 98.12 110 THR A O 1
ATOM 773 N N . ALA A 1 111 ? 11.189 -7.725 -7.543 1.00 97.75 111 ALA A N 1
ATOM 774 C CA . ALA A 1 111 ? 11.509 -8.456 -8.763 1.00 97.75 111 ALA A CA 1
ATOM 775 C C . ALA A 1 111 ? 12.911 -8.117 -9.291 1.00 97.75 111 ALA A C 1
ATOM 777 O O . ALA A 1 111 ? 13.552 -7.148 -8.888 1.00 97.75 111 ALA A O 1
ATOM 778 N N . LYS A 1 112 ? 13.393 -8.918 -10.248 1.00 97.06 112 LYS A N 1
ATOM 779 C CA . LYS A 1 112 ? 14.725 -8.744 -10.852 1.00 97.06 112 LYS A CA 1
ATOM 780 C C . LYS A 1 112 ? 14.903 -7.412 -11.584 1.00 97.06 112 LYS A C 1
ATOM 782 O O . LYS A 1 112 ? 16.026 -6.925 -11.674 1.00 97.06 112 LYS A O 1
ATOM 787 N N . ASP A 1 113 ? 13.828 -6.855 -12.130 1.00 95.44 113 ASP A N 1
ATOM 788 C CA . ASP A 1 113 ? 13.859 -5.571 -12.828 1.00 95.44 113 ASP A CA 1
ATOM 789 C C . ASP A 1 113 ? 13.866 -4.365 -11.874 1.00 95.44 113 ASP A C 1
ATOM 791 O O . ASP A 1 113 ? 14.040 -3.246 -12.338 1.00 95.44 113 ASP A O 1
ATOM 795 N N . GLY A 1 114 ? 13.732 -4.583 -10.561 1.00 95.94 114 GLY A N 1
ATOM 796 C CA . GLY A 1 114 ? 13.641 -3.527 -9.554 1.00 95.94 114 GLY A CA 1
ATOM 797 C C . GLY A 1 114 ? 12.211 -3.092 -9.231 1.00 95.94 114 GLY A C 1
ATOM 798 O O . GLY A 1 114 ? 12.037 -2.184 -8.426 1.00 95.94 114 GLY A O 1
ATOM 799 N N . THR A 1 115 ? 11.188 -3.722 -9.820 1.00 97.69 115 THR A N 1
ATOM 800 C CA . THR A 1 115 ? 9.797 -3.529 -9.392 1.00 97.69 115 THR A CA 1
ATOM 801 C C . THR A 1 115 ? 9.629 -4.031 -7.961 1.00 97.69 115 THR A C 1
ATOM 803 O O . THR A 1 115 ? 9.980 -5.175 -7.665 1.00 97.69 115 THR A O 1
ATOM 806 N N . THR A 1 116 ? 9.040 -3.205 -7.101 1.00 98.00 116 THR A N 1
ATOM 807 C CA . THR A 1 116 ? 8.794 -3.526 -5.693 1.00 98.00 116 THR A CA 1
ATOM 808 C C . THR A 1 116 ? 7.323 -3.338 -5.366 1.00 98.00 116 THR A C 1
ATOM 810 O O . THR A 1 116 ? 6.714 -2.336 -5.738 1.00 98.00 116 THR A O 1
ATOM 813 N N . VAL A 1 117 ? 6.749 -4.287 -4.634 1.00 98.38 117 VAL A N 1
ATOM 814 C CA . VAL A 1 117 ? 5.429 -4.136 -4.017 1.00 98.38 117 VAL A CA 1
ATOM 815 C C . VAL A 1 117 ? 5.556 -4.201 -2.511 1.00 98.38 117 VAL A C 1
ATOM 817 O O . VAL A 1 117 ? 6.321 -5.009 -1.989 1.00 98.38 117 VAL A O 1
ATOM 820 N N . THR A 1 118 ? 4.818 -3.343 -1.815 1.00 98.00 118 THR A N 1
ATOM 821 C CA . THR A 1 118 ? 4.814 -3.303 -0.352 1.00 98.00 118 THR A CA 1
ATOM 822 C C . THR A 1 118 ? 3.400 -3.280 0.197 1.00 98.00 118 THR A C 1
ATOM 824 O O . THR A 1 118 ? 2.475 -2.769 -0.448 1.00 98.00 118 THR A O 1
ATOM 827 N N . ALA A 1 119 ? 3.248 -3.830 1.396 1.00 97.00 119 ALA A N 1
ATOM 828 C CA . ALA A 1 119 ? 2.024 -3.821 2.175 1.00 97.00 119 ALA A CA 1
ATOM 829 C C . ALA A 1 119 ? 2.341 -3.523 3.644 1.00 97.00 119 ALA A C 1
ATOM 831 O O . ALA A 1 119 ? 3.353 -3.983 4.165 1.00 97.00 119 ALA A O 1
ATOM 832 N N . TRP A 1 120 ? 1.486 -2.731 4.281 1.00 94.38 120 TRP A N 1
ATOM 833 C CA . TRP A 1 120 ? 1.653 -2.206 5.633 1.00 94.38 120 TRP A CA 1
ATOM 834 C C . TRP A 1 120 ? 0.298 -2.174 6.334 1.00 94.38 120 TRP A C 1
ATOM 836 O O . TRP A 1 120 ? -0.681 -1.717 5.743 1.00 94.38 120 TRP A O 1
ATOM 846 N N . LEU A 1 121 ? 0.257 -2.599 7.592 1.00 93.25 121 LEU A N 1
ATOM 847 C CA . LEU A 1 121 ? -0.919 -2.563 8.454 1.00 93.25 121 LEU A CA 1
ATOM 848 C C . LEU A 1 121 ? -0.521 -2.031 9.832 1.00 93.25 121 LEU A C 1
ATOM 850 O O . LEU A 1 121 ? 0.366 -2.581 10.489 1.00 93.25 121 LEU A O 1
ATOM 854 N N . PHE A 1 122 ? -1.202 -0.984 10.294 1.00 90.69 122 PHE A N 1
ATOM 855 C CA . PHE A 1 122 ? -1.006 -0.477 11.652 1.00 90.69 122 PHE A CA 1
ATOM 856 C C . PHE A 1 122 ? -1.490 -1.516 12.670 1.00 90.69 122 PHE A C 1
ATOM 858 O O . PHE A 1 122 ? -2.611 -2.010 12.561 1.00 90.69 122 PHE A O 1
ATOM 865 N N . ALA A 1 123 ? -0.674 -1.843 13.681 1.00 85.81 123 ALA A N 1
ATOM 866 C CA . ALA A 1 123 ? -1.123 -2.750 14.743 1.00 85.81 123 ALA A CA 1
ATOM 867 C C . ALA A 1 123 ? -2.022 -2.039 15.766 1.00 85.81 123 ALA A C 1
ATOM 869 O O . ALA A 1 123 ? -2.793 -2.694 16.469 1.00 85.81 123 ALA A O 1
ATOM 870 N N . ALA A 1 124 ? -1.937 -0.710 15.873 1.00 88.00 124 ALA A N 1
ATOM 871 C CA . ALA A 1 124 ? -2.843 0.096 16.686 1.00 88.00 124 ALA A CA 1
ATOM 872 C C . ALA A 1 124 ? -4.158 0.385 15.930 1.00 88.00 124 ALA A C 1
ATOM 874 O O . ALA A 1 124 ? -4.125 0.533 14.709 1.00 88.00 124 ALA A O 1
ATOM 875 N N . PRO A 1 125 ? -5.307 0.491 16.635 1.00 91.31 125 PRO A N 1
ATOM 876 C CA . PRO A 1 125 ? -6.543 0.944 16.003 1.00 91.31 125 PRO A CA 1
ATOM 877 C C . PRO A 1 125 ? -6.368 2.384 15.530 1.00 91.31 125 PRO A C 1
ATOM 879 O O . PRO A 1 125 ? -5.822 3.200 16.271 1.00 91.31 125 PRO A O 1
ATOM 882 N N . VAL A 1 126 ? -6.917 2.710 14.367 1.00 93.75 126 VAL A N 1
ATOM 883 C CA . VAL A 1 126 ? -7.017 4.082 13.869 1.00 93.75 126 VAL A CA 1
ATOM 884 C C . VAL A 1 126 ? -8.482 4.494 13.872 1.00 93.75 126 VAL A C 1
ATOM 886 O O . VAL A 1 126 ? -9.336 3.822 13.302 1.00 93.75 126 VAL A O 1
ATOM 889 N N . SER A 1 127 ? -8.789 5.606 14.538 1.00 95.75 127 SER A N 1
ATOM 890 C CA . SER A 1 127 ? -10.155 6.145 14.549 1.00 95.75 127 SER A CA 1
ATOM 891 C C . SER A 1 127 ? -10.533 6.759 13.195 1.00 95.75 127 SER A C 1
ATOM 893 O O . SER A 1 127 ? -9.664 7.164 12.423 1.00 95.75 127 SER A O 1
ATOM 895 N N . ALA A 1 128 ? -11.831 6.915 12.922 1.00 96.50 128 ALA A N 1
ATOM 896 C CA . ALA A 1 128 ? -12.304 7.562 11.695 1.00 96.50 128 ALA A CA 1
ATOM 897 C C . ALA A 1 128 ? -11.747 8.992 11.510 1.00 96.50 128 ALA A C 1
ATOM 899 O O . ALA A 1 128 ? -11.292 9.346 10.420 1.00 96.50 128 ALA A O 1
ATOM 900 N N . ASP A 1 129 ? -11.720 9.798 12.578 1.00 97.31 129 ASP A N 1
ATOM 901 C CA . ASP A 1 129 ? -11.191 11.172 12.544 1.00 97.31 129 ASP A CA 1
ATOM 902 C C . ASP A 1 129 ? -9.680 11.206 12.275 1.00 97.31 129 ASP A C 1
ATOM 904 O O . ASP A 1 129 ? -9.169 12.062 11.536 1.00 97.31 129 ASP A O 1
ATOM 908 N N . GLU A 1 130 ? -8.952 10.253 12.853 1.00 96.19 130 GLU A N 1
ATOM 909 C CA . GLU A 1 130 ? -7.526 10.083 12.612 1.00 96.19 130 GLU A CA 1
ATOM 910 C C . GLU A 1 130 ? -7.259 9.633 11.173 1.00 96.19 130 GLU A C 1
ATOM 912 O O . GLU A 1 130 ? -6.463 10.269 10.482 1.00 96.19 130 GLU A O 1
ATOM 917 N N . GLY A 1 131 ? -7.989 8.636 10.666 1.00 96.00 131 GLY A N 1
ATOM 918 C CA . GLY A 1 131 ? -7.900 8.184 9.276 1.00 96.00 131 GLY A CA 1
ATOM 919 C C . GLY A 1 131 ? -8.195 9.303 8.274 1.00 96.00 131 GLY A C 1
ATOM 920 O O . GLY A 1 131 ? -7.444 9.505 7.318 1.00 96.00 131 GLY A O 1
ATOM 921 N N . ALA A 1 132 ? -9.223 10.118 8.527 1.00 96.19 132 ALA A N 1
ATOM 922 C CA . ALA A 1 132 ? -9.517 11.298 7.715 1.00 96.19 132 ALA A CA 1
ATOM 923 C C . ALA A 1 132 ? -8.377 12.333 7.752 1.00 96.19 132 ALA A C 1
ATOM 925 O O . ALA A 1 132 ? -8.093 13.001 6.753 1.00 96.19 132 ALA A O 1
ATOM 926 N N . THR A 1 133 ? -7.704 12.475 8.895 1.00 95.50 133 THR A N 1
ATOM 927 C CA . THR A 1 133 ? -6.529 13.342 9.039 1.00 95.50 133 THR A CA 1
ATOM 928 C C . THR A 1 133 ? -5.324 12.793 8.277 1.00 95.50 133 THR A C 1
ATOM 930 O O . THR A 1 133 ? -4.628 13.567 7.615 1.00 95.50 133 THR A O 1
ATOM 933 N N . LEU A 1 134 ? -5.092 11.480 8.321 1.00 94.38 134 LEU A N 1
ATOM 934 C CA . LEU A 1 134 ? -4.032 10.809 7.567 1.00 94.38 134 LEU A CA 1
ATOM 935 C C . LEU A 1 134 ? -4.243 10.975 6.057 1.00 94.38 134 LEU A C 1
ATOM 937 O O . LEU A 1 134 ? -3.324 11.406 5.363 1.00 94.38 134 LEU A O 1
ATOM 941 N N . VAL A 1 135 ? -5.471 10.768 5.566 1.00 95.19 135 VAL A N 1
ATOM 942 C CA . VAL A 1 135 ? -5.844 11.007 4.159 1.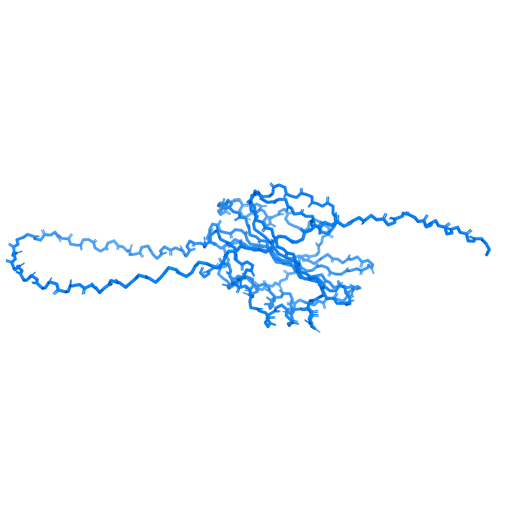00 95.19 135 VAL A CA 1
ATOM 943 C C . VAL A 1 135 ? -5.507 12.429 3.707 1.00 95.19 135 VAL A C 1
ATOM 945 O O . VAL A 1 135 ? -4.928 12.612 2.639 1.00 95.19 135 VAL A O 1
ATOM 948 N N . LYS A 1 136 ? -5.829 13.445 4.517 1.00 93.12 136 LYS A N 1
ATOM 949 C CA . LYS A 1 136 ? -5.559 14.857 4.181 1.00 93.12 136 LYS A CA 1
ATOM 950 C C . LYS A 1 136 ? -4.069 15.196 4.135 1.00 93.12 136 LYS A C 1
ATOM 952 O O . LYS A 1 136 ? -3.686 16.124 3.431 1.00 93.12 136 LYS A O 1
ATOM 957 N N . LYS A 1 137 ? -3.249 14.502 4.928 1.00 92.06 137 LYS A N 1
ATOM 958 C CA . LYS A 1 137 ? -1.797 14.729 5.019 1.00 92.06 137 LYS A CA 1
ATOM 959 C C . LYS A 1 137 ? -1.004 13.919 3.994 1.00 92.06 137 LYS A C 1
ATOM 961 O O . LYS A 1 137 ? 0.160 14.232 3.750 1.00 92.06 137 LYS A O 1
ATOM 966 N N . ALA A 1 138 ? -1.601 12.876 3.425 1.00 90.81 138 ALA A N 1
ATOM 967 C CA . ALA A 1 138 ? -0.946 12.028 2.446 1.00 90.81 138 ALA A CA 1
ATOM 968 C C . ALA A 1 138 ? -0.627 12.792 1.152 1.00 90.81 138 ALA A C 1
ATOM 970 O O . ALA A 1 138 ? -1.384 13.657 0.719 1.00 90.81 138 ALA A O 1
ATOM 971 N N . GLY A 1 139 ? 0.476 12.420 0.498 1.00 86.00 139 GLY A N 1
ATOM 972 C CA . GLY A 1 139 ? 0.748 12.850 -0.876 1.00 86.00 139 GLY A CA 1
ATOM 973 C C . GLY A 1 139 ? 1.410 14.209 -1.049 1.00 86.00 139 GLY A C 1
ATOM 974 O O . GLY A 1 139 ? 1.361 14.746 -2.151 1.00 86.00 139 GLY A O 1
ATOM 975 N N . ALA A 1 140 ? 2.045 14.776 -0.020 1.00 89.06 140 ALA A N 1
ATOM 976 C CA . ALA A 1 140 ? 2.837 15.991 -0.198 1.00 89.06 140 ALA A CA 1
ATOM 977 C C . ALA A 1 140 ? 3.889 15.797 -1.312 1.00 89.06 140 ALA A C 1
ATOM 979 O O . ALA A 1 140 ? 4.752 14.929 -1.210 1.00 89.06 140 ALA A O 1
ATOM 980 N N . GLY A 1 141 ? 3.794 16.595 -2.381 1.00 91.75 141 GLY A N 1
ATOM 981 C CA . GLY A 1 141 ? 4.677 16.496 -3.552 1.00 91.75 141 GLY A CA 1
ATOM 982 C C . GLY A 1 141 ? 4.316 15.395 -4.560 1.00 91.75 141 GLY A C 1
ATOM 983 O O . GLY A 1 141 ? 5.058 15.201 -5.517 1.00 91.75 141 GLY A O 1
ATOM 984 N N . CYS A 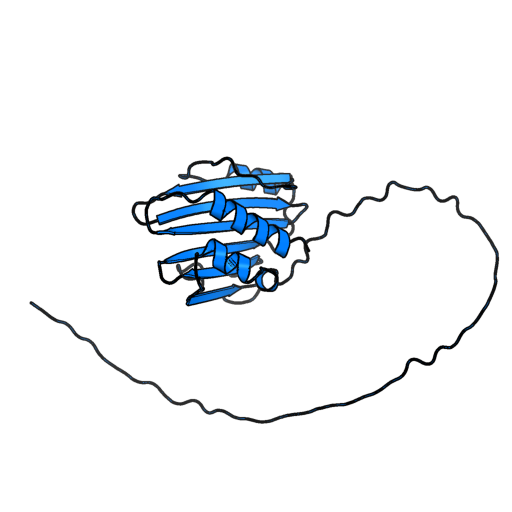1 142 ? 3.189 14.703 -4.384 1.00 96.56 142 CYS A N 1
ATOM 985 C CA . CYS A 1 142 ? 2.714 13.645 -5.276 1.00 96.56 142 CYS A CA 1
ATOM 986 C C . CYS A 1 142 ? 1.345 13.995 -5.870 1.00 96.56 142 CYS A C 1
ATOM 988 O O . CYS A 1 142 ? 0.576 14.777 -5.311 1.00 96.56 142 CYS A O 1
ATOM 990 N N . GLU A 1 143 ? 1.014 13.406 -7.016 1.00 97.12 143 GLU A N 1
ATOM 991 C CA . GLU A 1 143 ? -0.277 13.628 -7.659 1.00 97.12 143 GLU A CA 1
ATOM 992 C C . GLU A 1 143 ? -1.343 12.713 -7.049 1.00 97.12 143 GLU A C 1
ATOM 994 O O . GLU A 1 143 ? -1.169 11.495 -6.989 1.00 97.12 143 GLU A O 1
ATOM 999 N N . HIS A 1 144 ? -2.480 13.275 -6.641 1.00 96.94 144 HIS A N 1
ATOM 1000 C CA . HIS A 1 144 ? -3.626 12.472 -6.223 1.00 96.94 144 HIS A CA 1
ATOM 1001 C C . HIS A 1 144 ? -4.239 11.753 -7.424 1.00 96.94 144 HIS A C 1
ATOM 1003 O O . HIS A 1 144 ? -4.551 12.364 -8.447 1.00 96.94 144 HIS A O 1
ATOM 1009 N N . LYS A 1 145 ? -4.468 10.449 -7.282 1.00 97.44 145 LYS A N 1
ATOM 1010 C CA . LYS A 1 145 ? -5.094 9.617 -8.309 1.00 97.44 145 LYS A CA 1
ATOM 1011 C C . LYS A 1 145 ? -6.444 9.119 -7.823 1.00 97.44 145 LYS A C 1
ATOM 1013 O O . LYS A 1 145 ? -6.660 8.883 -6.638 1.00 97.44 145 LYS A O 1
ATOM 1018 N N . LYS A 1 146 ? -7.365 8.948 -8.768 1.00 94.31 146 LYS A N 1
ATOM 1019 C CA . LYS A 1 146 ? -8.639 8.281 -8.505 1.00 94.31 146 LYS A CA 1
ATOM 1020 C C . LYS A 1 146 ? -8.427 6.784 -8.667 1.00 94.31 146 LYS A C 1
ATOM 1022 O O . LYS A 1 146 ? -8.199 6.321 -9.779 1.00 94.31 146 LYS A O 1
ATOM 1027 N N . MET A 1 147 ? -8.513 6.054 -7.566 1.00 94.62 147 MET A N 1
ATOM 1028 C CA . MET A 1 147 ? -8.490 4.597 -7.547 1.00 94.62 147 MET A CA 1
ATOM 1029 C C . MET A 1 147 ? -9.556 4.106 -6.572 1.00 94.62 147 MET A C 1
ATOM 1031 O O . MET A 1 147 ? -9.938 4.822 -5.645 1.00 94.62 147 MET A O 1
ATOM 1035 N N . ARG A 1 148 ? -10.102 2.917 -6.821 1.00 88.00 148 ARG A N 1
ATOM 1036 C CA . ARG A 1 148 ? -11.153 2.352 -5.977 1.00 88.00 148 ARG A CA 1
ATOM 1037 C C . ARG A 1 148 ? -10.533 1.801 -4.688 1.00 88.00 148 ARG A C 1
ATOM 1039 O O . ARG A 1 148 ? -9.500 1.149 -4.743 1.00 88.00 148 ARG A O 1
ATOM 1046 N N . ALA A 1 149 ? -11.200 2.033 -3.562 1.00 93.19 149 ALA A N 1
ATOM 1047 C CA . ALA A 1 149 ? -10.932 1.386 -2.277 1.00 93.19 149 ALA A CA 1
ATOM 1048 C C . ALA A 1 149 ? -12.277 0.883 -1.716 1.00 93.19 149 ALA A C 1
ATOM 1050 O O . ALA A 1 149 ? -12.948 1.599 -0.970 1.00 93.19 149 ALA A O 1
ATOM 1051 N N . PRO A 1 150 ? -12.780 -0.271 -2.192 1.00 91.88 150 PRO A N 1
ATOM 1052 C CA . PRO A 1 150 ? -14.126 -0.729 -1.866 1.00 91.88 150 PRO A CA 1
ATOM 1053 C C . PRO A 1 150 ? -14.271 -1.010 -0.369 1.00 91.88 150 PRO A C 1
ATOM 1055 O O . PRO A 1 150 ? -13.520 -1.810 0.178 1.00 91.88 150 PRO A O 1
ATOM 1058 N N . GLY A 1 151 ? -15.271 -0.398 0.269 1.00 93.50 151 GLY A N 1
ATOM 1059 C CA . GLY A 1 151 ? -15.552 -0.605 1.693 1.00 93.50 151 GLY A CA 1
ATOM 1060 C C . GLY A 1 151 ? -14.639 0.168 2.649 1.00 93.50 151 GLY A C 1
ATOM 1061 O O . GLY A 1 151 ? -14.731 -0.061 3.846 1.00 93.50 151 GLY A O 1
ATOM 1062 N N . ALA A 1 152 ? -13.778 1.060 2.146 1.00 96.12 152 ALA A N 1
ATOM 1063 C CA . ALA A 1 152 ? -12.978 1.938 2.993 1.00 96.12 152 ALA A CA 1
ATOM 1064 C C . ALA A 1 152 ? -13.806 3.125 3.508 1.00 96.12 152 ALA A C 1
ATOM 1066 O O . ALA A 1 152 ? -14.505 3.777 2.727 1.00 96.12 152 ALA A O 1
ATOM 1067 N N . ASP A 1 153 ? -13.656 3.453 4.789 1.00 96.38 153 ASP A N 1
ATOM 1068 C CA . ASP A 1 153 ? -14.269 4.628 5.422 1.00 96.38 153 ASP A CA 1
ATOM 1069 C C . ASP A 1 153 ? -13.553 5.925 5.017 1.00 96.38 153 ASP A C 1
ATOM 1071 O O . ASP A 1 153 ? -14.160 6.986 4.856 1.00 96.38 153 ASP A O 1
ATOM 1075 N N . ALA A 1 154 ? -12.241 5.834 4.805 1.00 96.62 154 ALA A N 1
ATOM 1076 C CA . ALA A 1 154 ? -11.403 6.905 4.288 1.00 96.62 154 ALA A CA 1
ATOM 1077 C C . ALA A 1 154 ? -10.304 6.298 3.417 1.00 96.62 154 ALA A C 1
ATOM 1079 O O . ALA A 1 154 ? -9.696 5.306 3.804 1.00 96.62 154 ALA A O 1
ATOM 1080 N N . ALA A 1 155 ? -10.022 6.883 2.254 1.00 97.62 155 ALA A N 1
ATOM 1081 C CA . ALA A 1 155 ? -8.957 6.399 1.384 1.00 97.62 155 ALA A CA 1
ATOM 1082 C C . ALA A 1 155 ? -8.307 7.522 0.579 1.00 97.62 155 ALA A C 1
ATOM 1084 O O . ALA A 1 155 ? -8.936 8.529 0.247 1.00 97.62 155 ALA A O 1
ATOM 1085 N N . VAL A 1 156 ? -7.042 7.315 0.232 1.00 97.94 156 VAL A N 1
ATOM 1086 C CA . VAL A 1 156 ? -6.268 8.195 -0.636 1.00 97.94 156 VAL A CA 1
ATOM 1087 C C . VAL A 1 156 ? -5.309 7.375 -1.482 1.00 97.94 156 VAL A C 1
ATOM 1089 O O . VAL A 1 156 ? -4.626 6.487 -0.977 1.00 97.94 156 VAL A O 1
ATOM 1092 N N . THR A 1 157 ? -5.228 7.702 -2.769 1.00 98.31 157 THR A N 1
ATOM 1093 C CA . THR A 1 157 ? -4.208 7.163 -3.670 1.00 98.31 157 THR A CA 1
ATOM 1094 C C . THR A 1 157 ? -3.377 8.305 -4.215 1.00 98.31 157 THR A C 1
ATOM 1096 O O . THR A 1 157 ? -3.908 9.308 -4.696 1.00 98.31 157 THR A O 1
ATOM 1099 N N . VAL A 1 158 ? -2.063 8.143 -4.144 1.00 97.94 158 VAL A N 1
ATOM 1100 C CA . VAL A 1 158 ? -1.088 9.124 -4.609 1.00 97.94 158 VAL A CA 1
ATOM 1101 C C . VAL A 1 158 ? -0.095 8.453 -5.538 1.00 97.94 158 VAL A C 1
ATOM 1103 O O . VAL A 1 158 ? 0.238 7.277 -5.379 1.00 97.94 158 VAL A O 1
ATOM 1106 N N . GLN A 1 159 ? 0.375 9.212 -6.517 1.00 97.88 159 GLN A N 1
ATOM 1107 C CA . GLN A 1 159 ? 1.425 8.806 -7.428 1.00 97.88 159 GLN A CA 1
ATOM 1108 C C . GLN A 1 159 ? 2.568 9.807 -7.367 1.00 97.88 159 GLN A C 1
ATOM 1110 O O . GLN A 1 159 ? 2.398 10.984 -7.680 1.00 97.88 159 GLN A O 1
ATOM 1115 N N . CYS A 1 160 ? 3.726 9.315 -6.958 1.00 97.00 160 CYS A N 1
ATOM 1116 C CA . CYS A 1 160 ? 4.967 10.064 -6.916 1.00 97.00 160 CYS A CA 1
ATOM 1117 C C . CYS A 1 160 ? 5.819 9.592 -8.096 1.00 97.00 160 CYS A C 1
ATOM 1119 O O . CYS A 1 160 ? 6.028 8.388 -8.251 1.00 97.00 160 CYS A O 1
ATOM 1121 N N . ILE A 1 161 ? 6.261 10.517 -8.943 1.00 96.56 161 ILE A N 1
ATOM 1122 C CA . ILE A 1 161 ? 7.107 10.220 -10.103 1.00 96.56 161 ILE A CA 1
ATOM 1123 C C . ILE A 1 161 ? 8.429 10.949 -9.895 1.00 96.56 161 ILE A C 1
ATOM 1125 O O . ILE A 1 161 ? 8.430 12.152 -9.626 1.00 96.56 161 ILE A O 1
ATOM 1129 N N . SER A 1 162 ? 9.530 10.218 -10.016 1.00 94.31 162 SER A N 1
ATOM 1130 C CA . SER A 1 162 ? 10.888 10.746 -10.092 1.00 94.31 162 SER A CA 1
ATOM 1131 C C . SER A 1 162 ? 11.513 10.373 -11.442 1.00 94.31 162 SER A C 1
ATOM 1133 O O . SER A 1 162 ? 10.876 9.722 -12.274 1.00 94.31 162 SER A O 1
ATOM 1135 N N . ASP A 1 163 ? 12.759 10.785 -11.677 1.00 92.62 163 ASP A N 1
ATOM 1136 C CA . ASP A 1 163 ? 13.494 10.399 -12.887 1.00 92.62 163 ASP A CA 1
ATOM 1137 C C . ASP A 1 163 ? 13.772 8.883 -12.938 1.00 92.62 163 ASP A C 1
ATOM 1139 O O . ASP A 1 163 ? 13.829 8.295 -14.021 1.00 92.62 163 ASP A O 1
ATOM 1143 N N . ASP A 1 164 ? 13.896 8.244 -11.771 1.00 94.06 164 ASP A N 1
ATOM 1144 C CA . ASP A 1 164 ? 14.317 6.849 -11.639 1.00 94.06 164 ASP A CA 1
ATOM 1145 C C . ASP A 1 164 ? 13.149 5.887 -11.406 1.00 94.06 164 ASP A C 1
ATOM 1147 O O . ASP A 1 164 ? 13.253 4.699 -11.730 1.00 94.06 164 ASP A O 1
ATOM 1151 N N . ASP A 1 165 ? 12.035 6.365 -10.850 1.00 96.19 165 ASP A N 1
ATOM 1152 C CA . ASP A 1 165 ? 10.926 5.510 -10.444 1.00 96.19 165 ASP A CA 1
ATOM 1153 C C . ASP A 1 165 ? 9.549 6.183 -10.438 1.00 96.19 165 ASP A C 1
ATOM 1155 O O . ASP A 1 165 ? 9.375 7.401 -10.414 1.00 96.19 165 ASP A O 1
ATOM 1159 N N . THR A 1 166 ? 8.530 5.329 -10.449 1.00 97.50 166 THR A N 1
ATOM 1160 C CA . THR A 1 166 ? 7.137 5.697 -10.221 1.00 97.50 166 THR A CA 1
ATOM 1161 C C . THR A 1 166 ? 6.605 4.877 -9.063 1.00 97.50 166 THR A C 1
ATOM 1163 O O . THR A 1 166 ? 6.568 3.649 -9.136 1.00 97.50 166 THR A O 1
ATOM 1166 N N . VAL A 1 167 ? 6.136 5.552 -8.016 1.00 97.50 167 VAL A N 1
ATOM 1167 C CA . VAL A 1 167 ? 5.503 4.933 -6.849 1.00 97.50 167 VAL A CA 1
ATOM 1168 C C . VAL A 1 167 ? 4.025 5.284 -6.850 1.00 97.50 167 VAL A C 1
ATOM 1170 O O . VAL A 1 167 ? 3.655 6.451 -6.754 1.00 97.50 167 VAL A O 1
ATOM 1173 N N . THR A 1 168 ? 3.164 4.274 -6.924 1.00 98.25 168 THR A N 1
ATOM 1174 C CA . THR A 1 168 ? 1.730 4.423 -6.649 1.00 98.25 168 THR A CA 1
ATOM 1175 C C . THR A 1 168 ? 1.442 3.830 -5.283 1.00 98.25 168 THR A C 1
ATOM 1177 O O . THR A 1 168 ? 1.701 2.649 -5.063 1.00 98.25 168 THR A O 1
ATOM 1180 N N . ARG A 1 169 ? 0.913 4.637 -4.364 1.00 97.75 169 ARG A N 1
ATOM 1181 C CA . ARG A 1 169 ? 0.584 4.225 -2.998 1.00 97.75 169 ARG A CA 1
ATOM 1182 C C . ARG A 1 169 ? -0.874 4.516 -2.704 1.00 97.75 169 ARG A C 1
ATOM 1184 O O . ARG A 1 169 ? -1.343 5.618 -2.976 1.00 97.75 169 ARG A O 1
ATOM 1191 N N . THR A 1 170 ? -1.547 3.556 -2.088 1.00 98.19 170 THR A N 1
ATOM 1192 C CA . THR A 1 170 ? -2.890 3.733 -1.542 1.00 98.19 170 THR A CA 1
ATOM 1193 C C . THR A 1 170 ? -2.866 3.488 -0.058 1.00 98.19 170 THR A C 1
ATOM 1195 O O . THR A 1 170 ? -2.259 2.525 0.400 1.00 98.19 170 THR A O 1
ATOM 1198 N N . GLN A 1 171 ? -3.525 4.372 0.675 1.00 97.56 171 GLN A N 1
ATOM 1199 C CA . GLN A 1 171 ? -3.737 4.246 2.105 1.00 97.56 171 GLN A CA 1
ATOM 1200 C C . GLN A 1 171 ? -5.235 4.323 2.360 1.00 97.56 171 GLN A C 1
ATOM 1202 O O . GLN A 1 171 ? -5.913 5.171 1.772 1.00 97.56 171 GLN A O 1
ATOM 1207 N N . ALA A 1 172 ? -5.752 3.422 3.182 1.00 97.50 172 ALA A N 1
ATOM 1208 C CA . ALA A 1 172 ? -7.175 3.313 3.432 1.00 97.50 172 ALA A CA 1
ATOM 1209 C C . ALA A 1 172 ? -7.460 2.824 4.854 1.00 97.50 172 ALA A C 1
ATOM 1211 O O . ALA A 1 172 ? -6.750 1.969 5.380 1.00 97.50 172 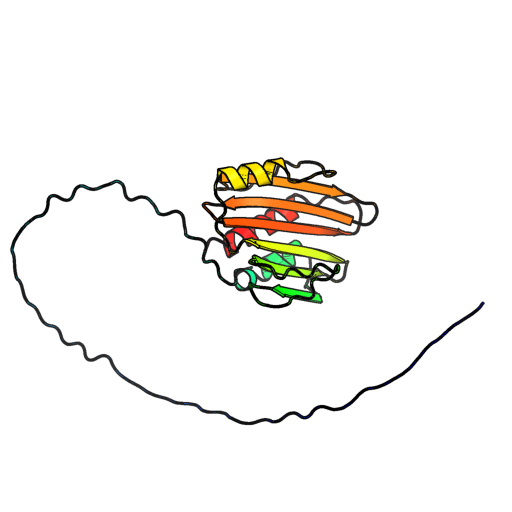ALA A O 1
ATOM 1212 N N . LEU A 1 173 ? -8.521 3.368 5.442 1.00 97.12 173 LEU A N 1
ATOM 1213 C CA . LEU A 1 173 ? -9.111 2.922 6.695 1.00 97.12 173 LEU A CA 1
ATOM 1214 C C . LEU A 1 173 ? -10.264 1.960 6.400 1.00 97.12 173 LEU A C 1
ATOM 1216 O O . LEU A 1 173 ? -11.170 2.316 5.645 1.00 97.12 173 LEU A O 1
ATOM 1220 N N . TYR A 1 174 ? -10.245 0.786 7.025 1.00 95.81 174 TYR A N 1
ATOM 1221 C CA . TYR A 1 174 ? -11.333 -0.191 7.003 1.00 95.81 174 TYR A CA 1
ATOM 1222 C C . TYR A 1 174 ? -11.748 -0.510 8.442 1.00 95.81 174 TYR A C 1
ATOM 1224 O O . TYR A 1 174 ? -11.028 -1.221 9.144 1.00 95.81 174 TYR A O 1
ATOM 1232 N N . GLY A 1 175 ? -12.876 0.031 8.909 1.00 94.25 175 GLY A N 1
ATOM 1233 C CA . GLY A 1 175 ? -13.224 -0.042 10.327 1.00 94.25 175 GLY A CA 1
ATOM 1234 C C . GLY A 1 175 ? -12.195 0.719 11.166 1.00 94.25 175 GLY A C 1
ATOM 1235 O O . GLY A 1 175 ? -12.120 1.943 11.093 1.00 94.25 175 GLY A O 1
ATOM 1236 N N . ASP A 1 176 ? -11.383 0.002 11.945 1.00 93.81 176 ASP A N 1
ATOM 1237 C CA . ASP A 1 176 ? -10.273 0.562 12.727 1.00 93.81 176 ASP A CA 1
ATOM 1238 C C . ASP A 1 176 ? -8.879 0.218 12.165 1.00 93.81 176 ASP A C 1
ATOM 1240 O O . ASP A 1 176 ? -7.864 0.568 12.772 1.00 93.81 176 ASP A O 1
ATOM 1244 N N . ALA A 1 177 ? -8.804 -0.464 11.019 1.00 93.88 177 ALA A N 1
ATOM 1245 C CA . ALA A 1 177 ? -7.551 -0.908 10.422 1.00 93.88 177 ALA A CA 1
ATOM 1246 C C . ALA A 1 177 ? -7.054 0.062 9.352 1.00 93.88 177 ALA A C 1
ATOM 1248 O O . ALA A 1 177 ? -7.672 0.231 8.297 1.00 93.88 177 ALA A O 1
ATOM 1249 N N . TRP A 1 178 ? -5.899 0.674 9.609 1.00 95.44 178 TRP A N 1
ATOM 1250 C CA . TRP A 1 178 ? -5.213 1.515 8.636 1.00 95.44 178 TRP A CA 1
ATOM 1251 C C . TRP A 1 178 ? -4.225 0.693 7.813 1.00 95.44 178 TRP A C 1
ATOM 1253 O O . TRP A 1 178 ? -3.204 0.216 8.317 1.00 95.44 178 TRP A O 1
ATOM 1263 N N . LEU A 1 179 ? -4.548 0.539 6.534 1.00 95.75 179 LEU A N 1
ATOM 1264 C CA . LEU A 1 179 ? -3.822 -0.273 5.571 1.00 95.75 179 LEU A CA 1
ATOM 1265 C C . LEU A 1 179 ? -3.139 0.624 4.540 1.00 95.75 179 LEU A C 1
ATOM 1267 O O . LEU A 1 179 ? -3.727 1.587 4.046 1.00 95.75 179 LEU A O 1
ATOM 1271 N N . SER A 1 180 ? -1.911 0.285 4.162 1.00 96.38 180 SER A N 1
ATOM 1272 C CA . SER A 1 180 ? -1.193 0.926 3.066 1.00 96.38 180 SER A CA 1
ATOM 1273 C C . SER A 1 180 ? -0.587 -0.122 2.141 1.00 96.38 180 SER A C 1
ATOM 1275 O O . SER A 1 180 ? 0.068 -1.060 2.576 1.00 96.38 180 SER A O 1
ATOM 1277 N N . CYS A 1 181 ? -0.763 0.063 0.842 1.00 98.12 181 CYS A N 1
ATOM 1278 C CA . CYS A 1 181 ? -0.195 -0.771 -0.210 1.00 98.12 181 CYS A CA 1
ATOM 1279 C C . CYS A 1 181 ? 0.499 0.134 -1.225 1.00 98.12 181 CYS 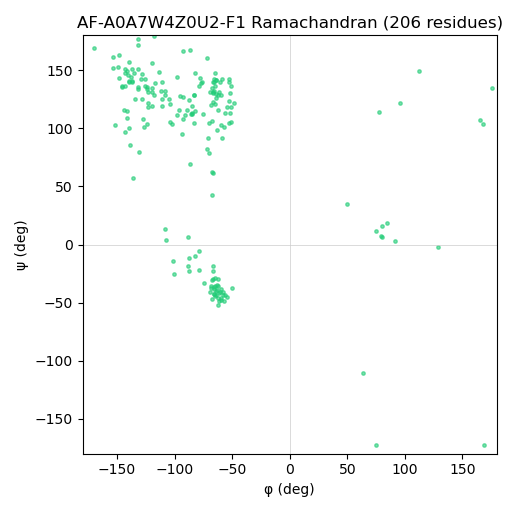A C 1
ATOM 1281 O O . CYS A 1 181 ? 0.026 1.237 -1.518 1.00 98.12 181 CYS A O 1
ATOM 1283 N N . SER A 1 182 ? 1.630 -0.302 -1.774 1.00 97.94 182 SER A N 1
ATOM 1284 C CA . SER A 1 182 ? 2.262 0.431 -2.867 1.00 97.94 182 SER A CA 1
ATOM 1285 C C . SER A 1 182 ? 2.901 -0.468 -3.909 1.00 97.94 182 SER A C 1
ATOM 1287 O O . SER A 1 182 ? 3.331 -1.579 -3.611 1.00 97.94 182 SER A O 1
ATOM 1289 N N . LEU A 1 183 ? 2.938 0.047 -5.135 1.00 98.31 183 LEU A N 1
ATOM 1290 C CA . LEU A 1 183 ? 3.664 -0.496 -6.271 1.00 98.31 183 LEU A CA 1
ATOM 1291 C C . LEU A 1 183 ? 4.672 0.560 -6.722 1.00 98.31 183 LEU A C 1
ATOM 1293 O O . LEU A 1 183 ? 4.284 1.661 -7.121 1.00 98.31 183 LEU A O 1
ATOM 1297 N N . GLN A 1 184 ? 5.947 0.203 -6.676 1.00 98.06 184 GLN A N 1
ATOM 1298 C CA . GLN A 1 184 ? 7.057 0.973 -7.211 1.00 98.06 184 GLN A CA 1
ATOM 1299 C C . GLN A 1 184 ? 7.590 0.272 -8.456 1.00 98.06 184 GLN A C 1
ATOM 1301 O O . GLN A 1 184 ? 7.889 -0.920 -8.427 1.00 98.06 184 GLN A O 1
ATOM 1306 N N . THR A 1 185 ? 7.719 1.010 -9.551 1.00 97.19 185 THR A N 1
ATOM 1307 C CA . THR A 1 185 ? 8.289 0.513 -10.807 1.00 97.19 185 THR A CA 1
ATOM 1308 C C . THR A 1 185 ? 9.428 1.416 -11.263 1.00 97.19 185 THR A C 1
ATOM 1310 O O . THR A 1 185 ? 9.280 2.635 -11.154 1.00 97.19 185 THR A O 1
ATOM 1313 N N . PRO A 1 186 ? 10.511 0.867 -11.836 1.00 96.06 186 PRO A N 1
ATOM 1314 C CA . PRO A 1 186 ? 11.549 1.673 -12.467 1.00 96.06 186 PRO A CA 1
ATOM 1315 C C . PRO A 1 186 ? 11.006 2.536 -13.616 1.00 96.06 186 PRO A C 1
ATOM 1317 O O . PRO A 1 186 ? 10.167 2.096 -14.411 1.00 96.06 186 PRO A O 1
ATOM 1320 N N . GLY A 1 187 ? 11.545 3.746 -13.730 1.00 93.50 187 GLY A N 1
ATOM 1321 C CA . GLY A 1 187 ? 11.185 4.749 -14.724 1.00 93.50 187 GLY A CA 1
ATOM 1322 C C . GLY A 1 187 ? 9.849 5.449 -14.461 1.00 93.50 187 GLY A C 1
ATOM 1323 O O . GLY A 1 187 ? 9.182 5.259 -13.448 1.00 93.50 187 GLY A O 1
ATOM 1324 N N . ILE A 1 188 ? 9.431 6.259 -15.432 1.00 90.69 188 ILE A N 1
ATOM 1325 C CA . ILE A 1 188 ? 8.300 7.199 -15.306 1.00 90.69 188 ILE A CA 1
ATOM 1326 C C . ILE A 1 188 ? 6.929 6.603 -15.666 1.00 90.69 188 ILE A C 1
ATOM 1328 O O . ILE A 1 188 ? 5.941 7.321 -15.831 1.00 90.69 188 ILE A O 1
ATOM 1332 N N . LEU A 1 189 ? 6.865 5.294 -15.915 1.00 87.81 189 LEU A N 1
ATOM 1333 C CA . LEU A 1 189 ? 5.663 4.673 -16.451 1.00 87.81 189 LEU A CA 1
ATOM 1334 C C . LEU A 1 189 ? 4.673 4.312 -15.342 1.00 87.81 189 LEU A C 1
ATOM 1336 O O . LEU A 1 189 ? 4.850 3.351 -14.603 1.00 87.81 189 LEU A O 1
ATOM 1340 N N . THR A 1 190 ? 3.544 5.009 -15.336 1.00 88.94 190 THR A N 1
ATOM 1341 C CA . THR A 1 190 ? 2.397 4.719 -14.479 1.00 88.94 190 THR A CA 1
ATOM 1342 C C . THR A 1 190 ? 1.799 3.321 -14.728 1.00 88.94 190 THR A C 1
ATOM 1344 O O . THR A 1 190 ? 1.637 2.877 -15.872 1.00 88.94 190 THR A O 1
ATOM 1347 N N . ARG A 1 191 ? 1.413 2.632 -13.642 1.00 94.31 191 ARG A N 1
ATOM 1348 C CA . ARG A 1 191 ? 0.753 1.310 -13.639 1.00 94.31 191 ARG A CA 1
ATOM 1349 C C . ARG A 1 191 ? -0.415 1.251 -12.640 1.00 94.31 191 ARG A C 1
ATOM 1351 O O . ARG A 1 191 ? -0.414 0.415 -11.743 1.00 94.31 191 ARG A O 1
ATOM 1358 N N . LEU A 1 192 ? -1.398 2.149 -12.779 1.00 96.06 192 LEU A N 1
ATOM 1359 C CA . LEU A 1 192 ? -2.502 2.273 -11.809 1.00 96.06 192 LEU A CA 1
ATOM 1360 C C . LEU A 1 192 ? -3.327 0.994 -11.660 1.00 96.06 192 LEU A C 1
ATOM 1362 O O . LEU A 1 192 ? -3.551 0.584 -10.532 1.00 96.06 192 LEU A O 1
ATOM 1366 N N . ASP A 1 193 ? -3.714 0.339 -12.756 1.00 95.88 193 ASP A N 1
ATOM 1367 C CA . ASP A 1 193 ? -4.533 -0.884 -12.678 1.00 95.88 193 ASP A CA 1
ATOM 1368 C C . ASP A 1 193 ? -3.812 -1.988 -11.898 1.00 95.88 193 ASP A C 1
ATOM 1370 O O . ASP A 1 193 ? -4.381 -2.631 -11.026 1.00 95.88 193 ASP A O 1
ATOM 1374 N N . ARG A 1 194 ? -2.501 -2.127 -12.119 1.00 97.12 194 ARG A N 1
ATOM 1375 C CA . ARG A 1 194 ? -1.689 -3.100 -11.385 1.00 97.12 194 ARG A CA 1
ATOM 1376 C C . ARG A 1 194 ? -1.543 -2.741 -9.907 1.00 97.12 194 ARG A C 1
ATOM 1378 O O . ARG A 1 194 ? -1.520 -3.628 -9.060 1.00 97.12 194 ARG A O 1
ATOM 1385 N N . ALA A 1 195 ? -1.417 -1.451 -9.596 1.00 97.75 195 ALA A N 1
ATOM 1386 C CA . ALA A 1 195 ? -1.406 -0.983 -8.216 1.00 97.75 195 ALA A CA 1
ATOM 1387 C C . ALA A 1 195 ? -2.765 -1.225 -7.536 1.00 97.75 195 ALA A C 1
ATOM 1389 O O . ALA A 1 195 ? -2.786 -1.591 -6.364 1.00 97.75 195 ALA A O 1
ATOM 1390 N N . ALA A 1 196 ? -3.877 -1.071 -8.263 1.00 97.31 196 ALA A N 1
ATOM 1391 C CA . ALA A 1 196 ? -5.217 -1.390 -7.780 1.00 97.31 196 ALA A CA 1
ATOM 1392 C C . ALA A 1 196 ? -5.351 -2.881 -7.454 1.00 97.31 196 ALA A C 1
ATOM 1394 O O . ALA A 1 196 ? -5.686 -3.213 -6.321 1.00 97.31 196 ALA A O 1
ATOM 1395 N N . ASP A 1 197 ? -4.986 -3.760 -8.393 1.00 97.69 197 ASP A N 1
ATOM 1396 C CA . ASP A 1 197 ? -5.036 -5.215 -8.201 1.00 97.69 197 ASP A CA 1
ATOM 1397 C C . ASP A 1 197 ? -4.182 -5.664 -7.002 1.00 97.69 197 ASP A C 1
ATOM 1399 O O . ASP A 1 197 ? -4.594 -6.511 -6.208 1.00 97.69 197 ASP A O 1
ATOM 1403 N N . TRP A 1 198 ? -2.991 -5.072 -6.839 1.00 98.25 198 TRP A N 1
ATOM 1404 C CA . TRP A 1 198 ? -2.140 -5.318 -5.673 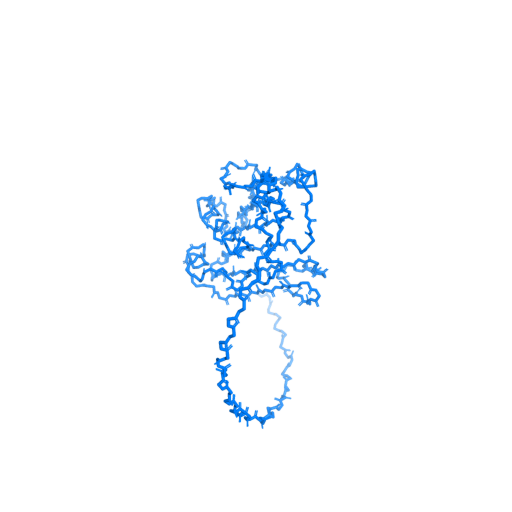1.00 98.25 198 TRP A CA 1
ATOM 1405 C C . TRP A 1 198 ? -2.824 -4.899 -4.367 1.00 98.25 198 TRP A C 1
ATOM 1407 O O . TRP A 1 198 ? -2.862 -5.664 -3.406 1.00 98.25 198 TRP A O 1
ATOM 1417 N N . CYS A 1 199 ? -3.384 -3.692 -4.332 1.00 98.12 199 CYS A N 1
ATOM 1418 C CA . CYS A 1 199 ? -4.059 -3.158 -3.158 1.00 98.12 199 CYS A CA 1
ATOM 1419 C C . CYS A 1 199 ? -5.318 -3.942 -2.773 1.00 98.12 199 CYS A C 1
ATOM 1421 O O . CYS A 1 199 ? -5.579 -4.111 -1.582 1.00 98.12 199 CYS A O 1
ATOM 1423 N N . ASP A 1 200 ? -6.067 -4.457 -3.749 1.00 97.31 200 ASP A N 1
ATOM 1424 C CA . ASP A 1 200 ? -7.216 -5.324 -3.492 1.00 97.31 200 ASP A CA 1
ATOM 1425 C C . ASP A 1 200 ? -6.782 -6.654 -2.862 1.00 97.31 200 ASP A C 1
ATOM 1427 O O . ASP A 1 200 ? -7.378 -7.068 -1.868 1.00 97.31 200 ASP A O 1
ATOM 1431 N N . ALA A 1 201 ? -5.697 -7.270 -3.343 1.00 97.62 201 ALA A N 1
ATOM 1432 C CA . ALA A 1 201 ? -5.152 -8.487 -2.735 1.00 97.62 201 ALA A CA 1
ATOM 1433 C C . ALA A 1 201 ? -4.656 -8.259 -1.295 1.00 97.62 201 ALA A C 1
ATOM 1435 O O . ALA A 1 201 ? -4.858 -9.103 -0.424 1.00 97.62 201 ALA A O 1
ATOM 1436 N N . VAL A 1 202 ? -4.029 -7.108 -1.031 1.00 97.00 202 VAL A N 1
ATOM 1437 C CA . VAL A 1 202 ? -3.578 -6.718 0.315 1.00 97.00 202 VAL A CA 1
ATOM 1438 C C . VAL A 1 202 ? -4.768 -6.497 1.253 1.00 97.00 202 VAL A C 1
ATOM 1440 O O . VAL A 1 202 ? -4.749 -6.977 2.384 1.00 97.00 202 VAL A O 1
ATOM 1443 N N . ARG A 1 203 ? -5.827 -5.828 0.781 1.00 95.81 203 ARG A N 1
ATOM 1444 C CA . ARG A 1 203 ? -7.084 -5.652 1.525 1.00 95.81 203 ARG A CA 1
ATOM 1445 C C . ARG A 1 203 ? -7.722 -6.996 1.864 1.00 95.81 203 ARG A C 1
ATOM 1447 O O . ARG A 1 203 ? -8.118 -7.203 3.003 1.00 95.81 203 ARG A O 1
ATOM 1454 N N . GLU A 1 204 ? -7.827 -7.900 0.896 1.00 94.81 204 GLU A N 1
ATOM 1455 C CA . GLU A 1 204 ? -8.396 -9.232 1.124 1.00 94.81 204 GLU A CA 1
ATOM 1456 C C . GLU A 1 204 ? -7.585 -10.030 2.142 1.00 94.81 204 GLU A C 1
ATOM 1458 O O . GLU A 1 204 ? -8.172 -10.631 3.028 1.00 94.81 204 GLU A O 1
ATOM 1463 N N . ALA A 1 205 ? -6.254 -9.981 2.079 1.00 94.75 205 ALA A N 1
ATOM 1464 C CA . ALA A 1 205 ? -5.394 -10.666 3.040 1.00 94.75 205 ALA A CA 1
ATOM 1465 C C . ALA A 1 205 ? -5.473 -10.087 4.466 1.00 94.75 205 ALA A C 1
ATOM 1467 O O . ALA A 1 205 ? -5.276 -10.821 5.430 1.00 94.75 205 ALA A O 1
ATOM 1468 N N . ALA A 1 206 ? -5.734 -8.783 4.608 1.00 92.75 206 ALA A N 1
ATOM 1469 C CA . ALA A 1 206 ? -5.754 -8.097 5.901 1.00 92.75 206 ALA A CA 1
ATOM 1470 C C . ALA A 1 206 ? -7.114 -8.135 6.622 1.00 92.75 206 ALA A C 1
ATOM 1472 O O . ALA A 1 206 ? -7.156 -7.939 7.836 1.00 92.75 206 ALA A O 1
ATOM 1473 N N . LEU A 1 207 ? -8.215 -8.340 5.891 1.00 89.00 207 LEU A N 1
ATOM 1474 C CA . LEU A 1 207 ? -9.586 -8.245 6.418 1.00 89.00 207 LEU A CA 1
ATOM 1475 C C . LEU A 1 207 ? -10.300 -9.603 6.554 1.00 89.00 207 LEU A C 1
ATOM 1477 O O . LEU A 1 207 ? -11.524 -9.630 6.703 1.00 89.00 207 LEU A O 1
ATOM 1481 N N . VAL A 1 208 ? -9.557 -10.707 6.456 1.00 80.12 208 VAL A N 1
ATOM 1482 C CA . VAL A 1 208 ? -10.054 -12.082 6.654 1.00 80.12 208 VAL A CA 1
ATOM 1483 C C . VAL A 1 208 ? -9.897 -12.572 8.084 1.00 80.12 208 VAL A C 1
ATOM 1485 O O . VAL A 1 208 ? -8.976 -12.102 8.790 1.00 80.12 208 VAL A O 1
#

Secondary structure (DSSP, 8-state):
------------------------------------------------------------S-GGGGS-HHHHHHHHTS-EEEEEEE-TT----BTTTB----SEEEEEEEETTS-EEEEEEESS---HHHHHHHHHHTTTTSEEE----TT-SEEEEEEEE-SSEEEEEEEEEETTEEEEEEEEEESS---HHHHHHHHHHHHHHH--

Foldseek 3Di:
DDDDDDDDDDDDDDDDDDDDDDDDDDDDDDDDDDDDDDDDDDDDDDPCDPPPPPQQPFPLDQLVVLQDLVLVCLLQVHDFPDKDWDAAPDFDPPPPRDTPNACKTKMKTADPQGKMKMKIKRSFFADLVRLQVVQVPPADQWDWDDADDPQFSHKTWTWHFDQFKIKIKMWTHHRRMIMIIIIIHTGGDDDRVSSNSSVVSSVVSRRD

Radius of gyration: 24.83 Å; Cα contacts (8 Å, |Δi|>4): 333; chains: 1; bounding box: 83×57×50 Å

pLDDT: mean 80.01, std 20.26, range [39.44, 98.38]

Sequence (208 aa):
MLSRSRALPAAVLMAALLGLSGCGDDTDEPTTTASDSAGATDSPTASTSPSETAAPSSARTDFCAQIPKPAIRTALYGAAIYDEAWAPGKDADVRGGVHAEGAEFGCAWTAKDGTTVTAWLFAAPVSADEGATLVKKAGAGCEHKKMRAPGADAAVTVQCISDDDTVTRTQALYGDAWLSCSLQTPGILTRLDRAADWCDAVREAALV

Organism: NCBI:txid1036020

Nearest PDB structures (foldseek):
  2wuq-assembly1_B  TM=5.127E-01  e=3.448E-01  Streptomyces cacaoi
  2wuq-assembly1_A  TM=5.169E-01  e=4.393E-01  Streptomyces cacaoi
  4ewf-assembly4_D  TM=4.729E-01  e=4.667E-01  Sphaerobacter thermophilus DSM 20745
  4zfx-assembly1_B  TM=2.834E-01  e=3.064E-02  Homo sapiens
  3fip-assembly1_A  TM=2.855E-01  e=1.474E+00  Escherichia coli